Protein AF-A0A5N4C7T7-F1 (afdb_monomer_lite)

Radius of gyration: 24.97 Å; chains: 1; bounding box: 64×36×65 Å

Organism: Camelus dromedarius (NCBI:txid9838)

Secondary structure (DSSP, 8-state):
-TTS-GGG-EEEEEEEE-SSSSPEEEEEEEE-S----TTTT----GGGPPP----------------TTS---------EE--TTTTS--TT------------S-HHHHHHHHHHHHHHHHHHHHHHHHHHT----S---HHHHHHHHHHHHHHHHHHHHH-GGGS-HHHHHHHHHHH-------

Foldseek 3Di:
DVVDDPVQQKDKDWDFDDDDPPTWIWIFIDGPDDDDDPCVVFDQPPVPDDDPPPDPDCPPPPDPPPSVPTDDDDPPRFIGTPDPVPVPCPVPPGPPPVPPDDDDPDPVVVVVVVVVVVLVVLLVVLVCCVVVVVFAFPDPDPVVRVVLNVLSVVQNVQCVVPNSVSDDSVSSVVSCVRGDDPCPPD

pLDDT: mean 75.17, std 14.3, range [36.16, 92.38]

Structure (mmCIF, N/CA/C/O backbone):
data_AF-A0A5N4C7T7-F1
#
_entry.id   AF-A0A5N4C7T7-F1
#
loop_
_a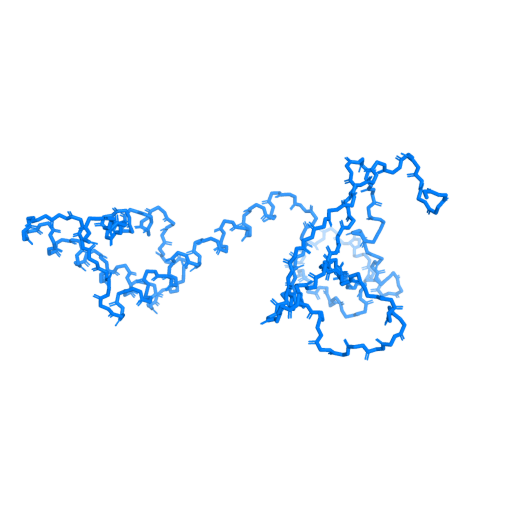tom_site.group_PDB
_atom_site.id
_atom_site.type_symbol
_atom_site.label_atom_id
_atom_site.label_alt_id
_atom_site.label_comp_id
_atom_site.label_asym_id
_atom_site.label_entity_id
_atom_site.label_seq_id
_atom_site.pdbx_PDB_ins_code
_atom_site.Cartn_x
_atom_site.Cartn_y
_atom_site.Cartn_z
_atom_site.occupancy
_atom_site.B_iso_or_equiv
_atom_site.auth_seq_id
_atom_site.auth_comp_id
_atom_site.auth_asym_id
_atom_site.auth_atom_id
_atom_site.pdbx_PDB_model_num
ATOM 1 N N . ALA A 1 1 ? 3.125 -13.843 -30.591 1.00 49.88 1 ALA A N 1
ATOM 2 C CA . ALA A 1 1 ? 4.211 -14.147 -29.634 1.00 49.88 1 ALA A CA 1
ATOM 3 C C . ALA A 1 1 ? 5.563 -13.583 -30.080 1.00 49.88 1 ALA A C 1
ATOM 5 O O . ALA A 1 1 ? 6.434 -13.453 -29.240 1.00 49.88 1 ALA A O 1
ATOM 6 N N . GLU A 1 2 ? 5.728 -13.187 -31.348 1.00 67.25 2 GLU A N 1
ATOM 7 C CA . GLU A 1 2 ? 7.001 -12.671 -31.886 1.00 67.25 2 GLU A CA 1
ATOM 8 C C . GLU A 1 2 ? 7.472 -11.345 -31.269 1.00 67.25 2 GLU A C 1
ATOM 10 O O . GLU A 1 2 ? 8.662 -11.063 -31.260 1.00 67.25 2 GLU A O 1
ATOM 15 N N . LEU A 1 3 ? 6.556 -10.540 -30.723 1.00 75.38 3 LEU A N 1
ATOM 16 C CA . LEU A 1 3 ? 6.877 -9.228 -30.147 1.00 75.38 3 LEU A CA 1
ATOM 17 C C . LEU A 1 3 ? 7.444 -9.284 -28.720 1.00 75.38 3 LEU A C 1
ATOM 19 O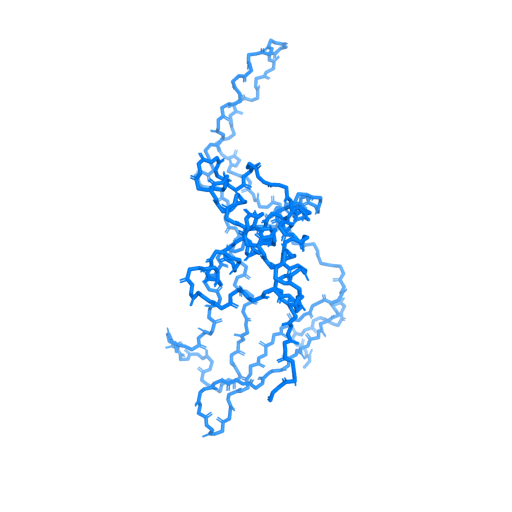 O . LEU A 1 3 ? 7.907 -8.263 -28.220 1.00 75.38 3 LEU A O 1
ATOM 23 N N . LEU A 1 4 ? 7.362 -10.428 -28.033 1.00 78.12 4 LEU A N 1
ATOM 24 C CA . LEU A 1 4 ? 7.765 -10.546 -26.632 1.00 78.12 4 LEU A CA 1
ATOM 25 C C . LEU A 1 4 ? 8.932 -11.516 -26.500 1.00 78.12 4 LEU A C 1
ATOM 27 O O . LEU A 1 4 ? 8.859 -12.652 -26.962 1.00 78.12 4 LEU A O 1
ATOM 31 N N . ASP A 1 5 ? 9.983 -11.075 -25.815 1.00 83.06 5 ASP A N 1
ATOM 32 C CA . ASP A 1 5 ? 11.135 -11.917 -25.527 1.00 83.06 5 ASP A CA 1
ATOM 33 C C . ASP A 1 5 ? 10.742 -13.073 -24.591 1.00 83.06 5 ASP A C 1
ATOM 35 O O . ASP A 1 5 ? 10.274 -12.869 -23.464 1.00 83.06 5 ASP A O 1
ATOM 39 N N . ALA A 1 6 ? 10.963 -14.306 -25.051 1.00 82.75 6 ALA A N 1
ATOM 40 C CA . ALA A 1 6 ? 10.733 -15.512 -24.263 1.00 82.75 6 ALA A CA 1
ATOM 41 C C . ALA A 1 6 ? 11.593 -15.524 -22.989 1.00 82.75 6 ALA A C 1
ATOM 43 O O . ALA A 1 6 ? 11.187 -16.079 -21.959 1.00 82.75 6 ALA A O 1
ATOM 44 N N . ALA A 1 7 ? 12.764 -14.877 -23.024 1.00 83.56 7 ALA A N 1
ATOM 45 C CA . ALA A 1 7 ? 13.640 -14.799 -21.872 1.00 83.56 7 ALA A CA 1
ATOM 46 C C . ALA A 1 7 ? 13.139 -13.839 -20.779 1.00 83.56 7 ALA A C 1
ATOM 48 O O . ALA A 1 7 ? 13.611 -13.943 -19.650 1.00 83.56 7 ALA A O 1
ATOM 49 N N . ALA A 1 8 ? 12.136 -12.995 -21.033 1.00 83.25 8 ALA A N 1
ATOM 50 C CA . ALA A 1 8 ? 11.563 -12.107 -20.019 1.00 83.25 8 ALA A CA 1
ATOM 51 C C . ALA A 1 8 ? 10.578 -12.814 -19.058 1.00 83.25 8 ALA A C 1
ATOM 53 O O . ALA A 1 8 ? 10.232 -12.274 -18.004 1.00 83.25 8 ALA A O 1
ATOM 54 N N . GLY A 1 9 ? 10.124 -14.035 -19.381 1.00 88.06 9 GLY A N 1
ATOM 55 C CA . GLY A 1 9 ? 9.159 -14.785 -18.562 1.00 88.06 9 GLY A CA 1
ATOM 56 C C . GLY A 1 9 ? 7.862 -14.009 -18.321 1.00 88.06 9 GLY A C 1
ATOM 57 O O . GLY A 1 9 ? 7.429 -13.839 -17.175 1.00 88.06 9 GLY A O 1
ATOM 58 N N . ILE A 1 10 ? 7.294 -13.493 -19.411 1.00 89.00 10 ILE A N 1
ATOM 59 C CA . ILE A 1 10 ? 6.105 -12.648 -19.404 1.00 89.00 10 ILE A CA 1
ATOM 60 C C . ILE A 1 10 ? 4.840 -13.495 -19.244 1.00 89.00 10 ILE A C 1
ATOM 62 O O . ILE A 1 10 ? 4.665 -14.507 -19.918 1.00 89.00 10 ILE A O 1
ATOM 66 N N . ASN A 1 11 ? 3.932 -13.044 -18.383 1.00 90.94 11 ASN A N 1
ATOM 67 C CA . ASN A 1 11 ? 2.602 -13.608 -18.206 1.00 90.94 11 ASN A CA 1
ATOM 68 C C . ASN A 1 11 ? 1.550 -12.496 -18.311 1.00 90.94 11 ASN A C 1
ATOM 70 O O . ASN A 1 11 ? 1.638 -11.479 -17.620 1.00 90.94 11 ASN A O 1
ATOM 74 N N . VAL A 1 12 ? 0.548 -12.685 -19.166 1.00 90.44 12 VAL A N 1
ATOM 75 C CA . VAL A 1 12 ? -0.551 -11.732 -19.345 1.00 90.44 12 VAL A CA 1
ATOM 76 C C . VAL A 1 12 ? -1.759 -12.238 -18.573 1.00 90.44 12 VAL A C 1
ATOM 78 O O . VAL A 1 12 ? -2.255 -13.332 -18.828 1.00 90.44 12 VAL A O 1
ATOM 81 N N . ARG A 1 13 ? -2.253 -11.439 -17.625 1.00 92.38 13 ARG A N 1
ATOM 82 C CA . ARG A 1 13 ? -3.503 -11.739 -16.918 1.00 92.38 13 ARG A CA 1
ATOM 83 C C . ARG A 1 13 ? -4.626 -10.909 -17.498 1.00 92.38 13 ARG A C 1
ATOM 85 O O . ARG A 1 13 ? -4.428 -9.721 -17.740 1.00 92.38 13 ARG A O 1
ATOM 92 N N . PHE A 1 14 ? -5.795 -11.523 -17.624 1.00 91.94 14 PHE A N 1
ATOM 93 C CA . PHE A 1 14 ? -7.023 -10.856 -18.031 1.00 91.94 14 PHE A CA 1
ATOM 94 C C . PHE A 1 14 ? -7.964 -10.666 -16.841 1.00 91.94 14 PHE A C 1
ATOM 96 O O . PHE A 1 14 ? -7.945 -11.451 -15.890 1.00 91.94 14 PHE A O 1
ATOM 103 N N . ARG A 1 15 ? -8.775 -9.609 -16.883 1.00 89.19 15 ARG A N 1
ATOM 104 C CA . ARG A 1 15 ? -9.863 -9.336 -15.938 1.00 89.19 15 ARG A CA 1
ATOM 105 C C . ARG A 1 15 ? -11.082 -8.850 -16.697 1.00 89.19 15 ARG A C 1
ATOM 107 O O . ARG A 1 15 ? -10.941 -8.126 -17.672 1.00 89.19 15 ARG A O 1
ATOM 114 N N . LEU A 1 16 ? -12.260 -9.220 -16.220 1.00 89.31 16 LEU A N 1
ATOM 115 C CA . LEU A 1 16 ? -13.510 -8.612 -16.657 1.00 89.31 16 LEU A CA 1
ATOM 116 C C . LEU A 1 16 ? -13.779 -7.392 -15.775 1.00 89.31 16 LEU A C 1
ATOM 118 O O . LEU A 1 16 ? -13.589 -7.457 -14.560 1.00 89.31 16 LEU A O 1
ATOM 122 N N . GLY A 1 17 ? -14.176 -6.285 -16.385 1.00 84.38 17 GLY A N 1
ATOM 123 C CA . GLY A 1 17 ? -14.484 -5.037 -15.702 1.00 84.38 17 GLY A CA 1
ATOM 124 C C . GLY A 1 17 ? -15.517 -4.218 -16.468 1.00 84.38 17 GLY A C 1
ATOM 125 O O . GLY A 1 17 ? -16.104 -4.684 -17.442 1.00 84.38 17 GLY A O 1
ATOM 126 N N . GLY A 1 18 ? -15.729 -2.983 -16.023 1.00 80.31 18 GLY A N 1
ATOM 127 C CA . GLY A 1 18 ? -16.745 -2.093 -16.579 1.00 80.31 18 GLY A CA 1
ATOM 128 C C . GLY A 1 18 ? -18.079 -2.164 -15.832 1.00 80.31 18 GLY A C 1
ATOM 129 O O . GLY A 1 18 ? -18.333 -3.060 -15.030 1.00 80.31 18 GLY A O 1
ATOM 130 N N . VAL A 1 19 ? -18.921 -1.161 -16.077 1.00 81.25 19 VAL A N 1
ATOM 131 C CA . VAL A 1 19 ? -20.214 -0.963 -15.392 1.00 81.25 19 VAL A CA 1
ATOM 132 C C . VAL A 1 19 ? -21.417 -1.442 -16.216 1.00 81.25 19 VAL A C 1
ATOM 134 O O . VAL A 1 19 ? -22.551 -1.358 -15.754 1.00 81.25 19 VAL A O 1
ATOM 137 N N . LYS A 1 20 ? -21.195 -1.919 -17.449 1.00 82.88 20 LYS A N 1
ATOM 138 C CA . LYS A 1 20 ? -22.235 -2.349 -18.399 1.00 82.88 20 LYS A CA 1
ATOM 139 C C . LYS A 1 20 ? -21.947 -3.763 -18.905 1.00 82.88 20 LYS A C 1
ATOM 141 O O . LYS A 1 20 ? -20.795 -4.182 -18.944 1.00 82.88 20 LYS A O 1
ATOM 146 N N . PHE A 1 21 ? -23.001 -4.479 -19.296 1.00 84.00 21 PHE A N 1
ATOM 147 C CA . PHE A 1 21 ? -22.910 -5.782 -19.955 1.00 84.00 21 PHE A CA 1
ATOM 148 C C . PHE A 1 21 ? -23.026 -5.607 -21.485 1.00 84.00 21 PHE A C 1
ATOM 150 O O . PHE A 1 21 ? -23.900 -4.849 -21.914 1.00 84.00 21 PHE A O 1
ATOM 157 N N . PRO A 1 22 ? -22.211 -6.289 -22.316 1.00 83.94 22 PRO A N 1
ATOM 158 C CA . PRO A 1 22 ? -21.149 -7.235 -21.955 1.00 83.94 22 PRO A CA 1
ATOM 159 C C . PRO A 1 22 ? -19.943 -6.549 -21.283 1.00 83.94 22 PRO A C 1
ATOM 161 O O . PRO A 1 22 ? -19.670 -5.387 -21.582 1.00 83.94 22 PRO A O 1
ATOM 164 N N . PRO A 1 23 ? -19.237 -7.244 -20.367 1.00 85.81 23 PRO A N 1
ATOM 165 C CA . PRO A 1 23 ? -18.124 -6.660 -19.630 1.00 85.81 23 PRO A CA 1
ATOM 166 C C . PRO A 1 23 ? -16.935 -6.368 -20.546 1.00 85.81 23 PRO A C 1
ATOM 168 O O . PRO A 1 23 ? -16.652 -7.102 -21.495 1.00 85.81 23 PRO A O 1
ATOM 171 N N . GLU A 1 24 ? -16.191 -5.323 -20.207 1.00 84.94 24 GLU A N 1
ATOM 172 C CA . GLU A 1 24 ? -14.934 -4.994 -20.863 1.00 84.94 24 GLU A CA 1
ATOM 173 C C . GLU A 1 24 ? -13.826 -5.926 -20.368 1.00 84.94 24 GLU A C 1
ATOM 175 O O . GLU A 1 24 ? -13.703 -6.215 -19.174 1.00 84.94 24 GLU A O 1
ATOM 180 N N . ILE A 1 25 ? -12.996 -6.404 -21.292 1.00 88.56 25 ILE A N 1
ATOM 181 C CA . ILE A 1 25 ? -11.836 -7.230 -20.964 1.00 88.56 25 ILE A CA 1
ATOM 182 C C . ILE A 1 25 ? -10.653 -6.298 -20.745 1.00 88.56 25 ILE A C 1
ATOM 184 O O . ILE A 1 25 ? -10.344 -5.474 -21.595 1.00 88.56 25 ILE A O 1
ATOM 188 N N . TYR A 1 26 ? -9.953 -6.456 -19.633 1.00 88.69 26 TYR A N 1
ATOM 189 C CA . TYR A 1 26 ? -8.727 -5.744 -19.311 1.00 88.69 26 TYR A CA 1
ATOM 190 C C . TYR A 1 26 ? -7.560 -6.717 -19.250 1.00 88.69 26 TYR A C 1
ATOM 192 O O . TYR A 1 26 ? -7.734 -7.872 -18.866 1.00 88.69 26 TYR A O 1
ATOM 200 N N . TYR A 1 27 ? -6.355 -6.247 -19.553 1.00 89.81 27 TYR A N 1
ATOM 201 C CA . TYR A 1 27 ? -5.123 -7.011 -19.428 1.00 89.81 27 TYR A CA 1
ATOM 202 C C . TYR A 1 27 ? -4.065 -6.268 -18.611 1.00 89.81 27 TYR A C 1
ATOM 204 O O . TYR A 1 27 ? -4.015 -5.034 -18.562 1.00 89.81 27 TYR A O 1
ATOM 212 N N . LYS A 1 28 ? -3.188 -7.041 -17.969 1.00 90.50 28 LYS A N 1
ATOM 213 C CA . LYS A 1 28 ? -1.956 -6.552 -17.346 1.00 90.50 28 LYS A CA 1
ATOM 214 C C . LYS A 1 28 ? -0.828 -7.549 -17.579 1.00 90.50 28 LYS A C 1
ATOM 216 O O . LYS A 1 28 ? -1.012 -8.758 -17.439 1.00 90.50 28 LYS A O 1
ATOM 221 N N . ILE A 1 29 ? 0.333 -7.014 -17.939 1.00 88.50 29 ILE A N 1
ATOM 222 C CA . ILE A 1 29 ? 1.542 -7.780 -18.230 1.00 88.50 29 ILE A CA 1
ATOM 223 C C . ILE A 1 29 ? 2.362 -7.891 -16.943 1.00 88.50 29 ILE A C 1
ATOM 225 O O . ILE A 1 29 ? 2.633 -6.890 -16.282 1.00 88.50 29 ILE A O 1
ATOM 229 N N . PHE A 1 30 ? 2.736 -9.114 -16.586 1.00 87.38 30 PHE A N 1
ATOM 230 C CA . PHE A 1 30 ? 3.592 -9.438 -15.451 1.00 87.38 30 PHE A CA 1
ATOM 231 C C . PHE A 1 30 ? 4.868 -10.107 -15.943 1.00 87.38 30 PHE A C 1
ATOM 233 O O . PHE A 1 30 ? 4.857 -10.814 -16.946 1.00 87.38 30 PHE A O 1
ATOM 240 N N . THR A 1 31 ? 5.955 -9.924 -15.206 1.00 88.56 31 THR A N 1
ATOM 241 C CA . THR A 1 31 ? 7.254 -10.534 -15.492 1.00 88.56 31 THR A CA 1
ATOM 242 C C . THR A 1 31 ? 7.708 -11.296 -14.259 1.00 88.56 31 THR A C 1
ATOM 244 O O . THR A 1 31 ? 7.799 -10.723 -13.174 1.00 88.56 31 THR A O 1
ATOM 247 N N . HIS A 1 32 ? 7.949 -12.598 -14.402 1.00 84.31 32 HIS A N 1
ATOM 248 C CA . HIS A 1 32 ? 8.387 -13.438 -13.281 1.00 84.31 32 HIS A CA 1
ATOM 249 C C . HIS A 1 32 ? 9.903 -13.471 -13.116 1.00 84.31 32 HIS A C 1
ATOM 251 O O . HIS A 1 32 ? 10.396 -13.776 -12.031 1.00 84.31 32 HIS A O 1
ATOM 257 N N . ARG A 1 33 ? 10.646 -13.185 -14.187 1.00 84.88 33 ARG A N 1
ATOM 258 C CA . ARG A 1 33 ? 12.104 -13.154 -14.121 1.00 84.88 33 ARG A CA 1
ATOM 259 C C . ARG A 1 33 ? 12.591 -11.844 -13.526 1.00 84.88 33 ARG A C 1
ATOM 261 O O . ARG A 1 33 ? 11.867 -10.851 -13.471 1.00 84.88 33 ARG A O 1
ATOM 268 N N . HIS A 1 34 ? 13.824 -11.884 -13.040 1.00 79.81 34 HIS A N 1
ATOM 269 C CA . HIS A 1 34 ? 14.477 -10.729 -12.453 1.00 79.81 34 HIS A CA 1
ATOM 270 C C . HIS A 1 34 ? 14.679 -9.691 -13.556 1.00 79.81 34 HIS A C 1
ATOM 272 O O . HIS A 1 34 ? 15.375 -9.953 -14.532 1.00 79.81 34 HIS A O 1
ATOM 278 N N . ILE A 1 35 ? 14.042 -8.536 -13.399 1.00 75.31 35 ILE A N 1
ATOM 279 C CA . ILE A 1 35 ? 14.218 -7.380 -14.272 1.00 75.31 35 ILE A CA 1
ATOM 280 C C . ILE A 1 35 ? 14.727 -6.255 -13.388 1.00 75.31 35 ILE A C 1
ATOM 282 O O . ILE A 1 35 ? 14.090 -5.909 -12.389 1.00 75.31 35 ILE A O 1
ATOM 286 N N . GLU A 1 36 ? 15.888 -5.714 -13.737 1.00 73.25 36 GLU A N 1
ATOM 287 C CA . GLU A 1 36 ? 16.390 -4.504 -13.106 1.00 73.25 36 GLU A CA 1
ATOM 288 C C . GLU A 1 36 ? 15.777 -3.291 -13.801 1.00 73.25 36 GLU A C 1
ATOM 290 O O . GLU A 1 36 ? 15.969 -3.056 -14.993 1.00 73.25 36 GLU A O 1
ATOM 295 N N . ASP A 1 37 ? 15.007 -2.522 -13.037 1.00 69.69 37 ASP A N 1
ATOM 296 C CA . ASP A 1 37 ? 14.509 -1.225 -13.471 1.00 69.69 37 ASP A CA 1
ATOM 297 C C . ASP A 1 37 ? 15.656 -0.212 -13.345 1.00 69.69 37 ASP A C 1
ATOM 299 O O . ASP A 1 37 ? 15.934 0.299 -12.257 1.00 69.69 37 ASP A O 1
ATOM 303 N N . LEU A 1 38 ? 16.338 0.075 -14.458 1.00 67.94 38 LEU A N 1
ATOM 304 C CA . LEU A 1 38 ? 17.403 1.087 -14.516 1.00 67.94 38 LEU A CA 1
ATOM 305 C C . LEU A 1 38 ? 16.905 2.465 -14.044 1.00 67.94 38 LEU A C 1
ATOM 307 O O . LEU A 1 38 ? 17.673 3.253 -13.490 1.00 67.94 38 LEU A O 1
ATOM 311 N N . CYS A 1 39 ? 15.607 2.742 -14.201 1.00 59.84 39 CYS A N 1
ATOM 312 C CA . CYS A 1 39 ? 14.970 3.966 -13.743 1.00 59.84 39 CYS A CA 1
ATOM 313 C C . CYS A 1 39 ? 14.544 3.906 -12.272 1.00 59.84 39 CYS A C 1
ATOM 315 O O . CYS A 1 39 ? 14.260 4.959 -11.719 1.00 59.84 39 CYS A O 1
ATOM 317 N N . ALA A 1 40 ? 14.553 2.764 -11.577 1.00 62.09 40 ALA A N 1
ATOM 318 C CA . ALA A 1 40 ? 14.338 2.733 -10.122 1.00 62.09 40 ALA A CA 1
ATOM 319 C C . ALA A 1 40 ? 15.497 3.390 -9.350 1.00 62.09 40 ALA A C 1
ATOM 321 O O . ALA A 1 40 ? 15.296 3.910 -8.253 1.00 62.09 40 ALA A O 1
ATOM 322 N N . ASN A 1 41 ? 16.682 3.433 -9.967 1.00 63.09 41 ASN A N 1
ATOM 323 C CA . ASN A 1 41 ? 17.843 4.193 -9.499 1.00 63.09 41 ASN A CA 1
ATOM 324 C C . ASN A 1 41 ? 17.943 5.581 -10.154 1.00 63.09 41 ASN A C 1
ATOM 326 O O . ASN A 1 41 ? 18.999 6.198 -10.055 1.00 63.09 41 ASN A O 1
ATOM 330 N N . SER A 1 42 ? 16.864 6.004 -10.831 1.00 61.06 42 SER A N 1
ATOM 331 C CA . SER A 1 42 ? 16.552 7.311 -11.432 1.00 61.06 42 SER A CA 1
ATOM 332 C C . SER A 1 42 ? 17.713 8.313 -11.478 1.00 61.06 42 SER A C 1
ATOM 334 O O . SER A 1 42 ? 18.194 8.713 -10.414 1.00 61.06 42 SER A O 1
ATOM 336 N N . PRO A 1 43 ? 18.121 8.804 -12.666 1.00 60.59 43 PRO A N 1
ATOM 337 C CA . PRO A 1 43 ? 19.258 9.704 -12.773 1.00 60.59 43 PRO A CA 1
ATOM 338 C C . PRO A 1 43 ? 19.020 10.922 -11.881 1.00 60.59 43 PRO A C 1
ATOM 340 O O . PRO A 1 43 ? 18.047 11.666 -12.043 1.00 60.59 43 PRO A O 1
ATOM 343 N N . ARG A 1 44 ? 19.915 11.091 -10.904 1.00 68.94 44 ARG A N 1
ATOM 344 C CA . ARG A 1 44 ? 20.038 12.348 -10.169 1.00 68.94 44 ARG A CA 1
ATOM 345 C C . ARG A 1 44 ? 20.268 13.442 -11.205 1.00 68.94 44 ARG A C 1
ATOM 347 O O . ARG A 1 44 ? 20.830 13.172 -12.268 1.00 68.94 44 ARG A O 1
ATOM 354 N N . ASP A 1 45 ? 19.863 14.670 -10.914 1.00 69.31 45 ASP A N 1
ATOM 355 C CA . ASP A 1 45 ? 20.288 15.789 -11.753 1.00 69.31 45 ASP A CA 1
ATOM 356 C C . ASP A 1 45 ? 21.801 15.995 -11.560 1.00 69.31 45 ASP A C 1
ATOM 358 O O . ASP A 1 45 ? 22.248 16.776 -10.721 1.00 69.31 45 ASP A O 1
ATOM 362 N N . TYR A 1 46 ? 22.601 15.231 -12.310 1.00 68.25 46 TYR A N 1
ATOM 363 C CA . TYR A 1 46 ? 24.059 15.236 -12.216 1.00 68.25 46 TYR A CA 1
ATOM 364 C C . TYR A 1 46 ? 24.657 16.585 -12.641 1.00 68.25 46 TYR A C 1
ATOM 366 O O . TYR A 1 46 ? 25.826 16.843 -12.369 1.00 68.25 46 TYR A O 1
ATOM 374 N N . THR A 1 47 ? 23.862 17.459 -13.273 1.00 69.88 47 THR A N 1
ATOM 375 C CA . THR A 1 47 ? 24.275 18.820 -13.639 1.00 69.88 47 THR A CA 1
ATOM 376 C C . THR A 1 47 ? 24.235 19.785 -12.455 1.00 69.88 47 THR A C 1
ATOM 378 O O . THR A 1 47 ? 24.919 20.805 -12.474 1.00 69.88 47 THR A O 1
ATOM 381 N N . LYS A 1 48 ? 23.483 19.447 -11.398 1.00 67.44 48 LYS A N 1
ATOM 382 C CA . LYS A 1 48 ? 23.325 20.252 -10.180 1.00 67.44 48 LYS A CA 1
ATOM 383 C C . LYS A 1 48 ? 23.831 19.526 -8.936 1.00 67.44 48 LYS A C 1
ATOM 385 O O . LYS A 1 48 ? 23.246 19.656 -7.863 1.00 67.44 48 LYS A O 1
ATOM 390 N N . LEU A 1 49 ? 24.892 18.727 -9.062 1.00 61.94 49 LEU A N 1
ATOM 391 C CA . LEU A 1 49 ? 25.490 18.112 -7.881 1.00 61.94 49 LEU A CA 1
ATOM 392 C C . LEU A 1 49 ? 26.063 19.215 -6.980 1.00 61.94 49 LEU A C 1
ATOM 394 O O . LEU A 1 49 ? 26.891 19.998 -7.457 1.00 61.94 49 LEU A O 1
ATOM 398 N N . PRO A 1 50 ? 25.676 19.283 -5.694 1.00 62.97 50 PRO A N 1
ATOM 399 C CA . PRO A 1 50 ? 26.379 20.143 -4.760 1.00 62.97 50 PRO A CA 1
ATOM 400 C C . PRO A 1 50 ? 27.843 19.698 -4.726 1.00 62.97 50 PRO A C 1
ATOM 402 O O . PRO A 1 50 ? 28.138 18.496 -4.741 1.00 62.97 50 PRO A O 1
ATOM 405 N N . ALA A 1 51 ? 28.770 20.657 -4.717 1.00 60.38 51 ALA A N 1
ATOM 406 C CA . ALA A 1 51 ? 30.182 20.353 -4.545 1.00 60.38 51 ALA A CA 1
ATOM 407 C C . ALA A 1 51 ? 30.321 19.514 -3.269 1.00 60.38 51 ALA A C 1
ATOM 409 O O . ALA A 1 51 ? 29.953 19.967 -2.187 1.00 60.38 51 ALA A O 1
ATOM 410 N N . LYS A 1 52 ? 30.770 18.259 -3.400 1.00 58.50 52 LYS A N 1
ATOM 411 C CA . LYS A 1 52 ? 30.966 17.379 -2.246 1.00 58.50 52 LYS A CA 1
ATOM 412 C C . LYS A 1 52 ? 31.931 18.086 -1.301 1.00 58.50 52 LYS A C 1
ATOM 414 O O . LYS A 1 52 ? 33.107 18.225 -1.630 1.00 58.50 52 LYS A O 1
ATOM 419 N N . TYR A 1 53 ? 31.440 18.547 -0.155 1.00 52.94 53 TYR A N 1
ATOM 420 C CA . TYR A 1 53 ? 32.296 19.105 0.878 1.00 52.94 53 TYR A CA 1
ATOM 421 C C . TYR A 1 53 ? 33.269 18.010 1.325 1.00 52.94 53 TYR A C 1
ATOM 423 O O . TYR A 1 53 ? 32.873 16.993 1.888 1.00 52.94 53 TYR A O 1
ATOM 431 N N . THR A 1 54 ? 34.556 18.215 1.059 1.00 50.88 54 THR A N 1
ATOM 432 C CA . THR A 1 54 ? 35.666 17.410 1.588 1.00 50.88 54 THR A CA 1
ATOM 433 C C . THR A 1 54 ? 36.039 17.829 3.014 1.00 50.88 54 THR A C 1
ATOM 435 O O . THR A 1 54 ? 37.124 17.512 3.494 1.00 50.88 54 THR A O 1
ATOM 438 N N . SER A 1 55 ? 35.171 18.560 3.719 1.00 55.06 55 SER A N 1
ATOM 439 C CA . SER A 1 55 ? 35.454 19.021 5.074 1.00 55.06 55 SER A CA 1
ATOM 440 C C . SER A 1 55 ? 35.140 17.929 6.096 1.00 55.06 55 SER A C 1
ATOM 442 O O . SER A 1 55 ? 33.990 17.532 6.262 1.00 55.06 55 SER A O 1
ATOM 444 N N . HIS A 1 56 ? 36.150 17.504 6.858 1.00 58.16 56 HIS A N 1
ATOM 445 C CA . HIS A 1 56 ? 35.999 16.632 8.033 1.00 58.16 56 HIS A CA 1
ATOM 446 C C . HIS A 1 56 ? 35.201 17.258 9.194 1.00 58.16 56 HIS A C 1
ATOM 448 O O . HIS A 1 56 ? 34.942 16.592 10.195 1.00 58.16 56 HIS A O 1
ATOM 454 N N . ASN A 1 57 ? 34.773 18.515 9.060 1.00 58.84 57 ASN A N 1
ATOM 455 C CA . ASN A 1 57 ? 33.950 19.196 10.047 1.00 58.84 57 ASN A CA 1
ATOM 456 C C . ASN A 1 57 ? 32.471 18.916 9.763 1.00 58.84 57 ASN A C 1
ATOM 458 O O . ASN A 1 57 ? 31.892 19.440 8.815 1.00 58.84 57 ASN A O 1
ATOM 462 N N . LYS A 1 58 ? 31.879 18.060 10.601 1.00 53.97 58 LYS A N 1
ATOM 463 C CA . LYS A 1 58 ? 30.446 17.757 10.640 1.00 53.97 58 LYS A CA 1
ATOM 464 C C . LYS A 1 58 ? 29.666 18.990 11.115 1.00 53.97 58 LYS A C 1
ATOM 466 O O . LYS A 1 58 ? 29.348 19.095 12.294 1.00 53.97 58 LYS A O 1
ATOM 471 N N . SER A 1 59 ? 29.369 19.941 10.235 1.00 54.34 59 SER A N 1
ATOM 472 C CA . SER A 1 59 ? 28.231 20.834 10.476 1.00 54.34 59 SER A CA 1
ATOM 473 C C . SER A 1 59 ? 26.969 20.104 10.026 1.00 54.34 59 SER A C 1
ATOM 475 O O . SER A 1 59 ? 26.772 19.875 8.836 1.00 54.34 59 SER A O 1
ATOM 477 N N . ASP A 1 60 ? 26.157 19.710 11.004 1.00 52.75 60 ASP A N 1
ATOM 478 C CA . ASP A 1 60 ? 25.041 18.751 10.937 1.00 52.75 60 ASP A CA 1
ATOM 479 C C . ASP A 1 60 ? 23.786 19.259 10.196 1.00 52.75 60 ASP A C 1
ATOM 481 O O . ASP A 1 60 ? 22.688 18.724 10.331 1.00 52.75 60 ASP A O 1
ATOM 485 N N . HIS A 1 61 ? 23.927 20.308 9.387 1.00 52.69 61 HIS A N 1
ATOM 486 C CA . HIS A 1 61 ? 22.855 20.763 8.515 1.00 52.69 61 HIS A CA 1
ATOM 487 C C . HIS A 1 61 ? 22.954 20.016 7.189 1.00 52.69 61 HIS A C 1
ATOM 489 O O . HIS A 1 61 ? 23.534 20.505 6.218 1.00 52.69 61 HIS A O 1
ATOM 495 N N . LEU A 1 62 ? 22.380 18.808 7.163 1.00 55.62 62 LEU A N 1
ATOM 496 C CA . LEU A 1 62 ? 21.976 18.153 5.922 1.00 55.62 62 LEU A CA 1
ATOM 497 C C . LEU A 1 62 ? 21.038 19.122 5.199 1.00 55.62 62 LEU A C 1
ATOM 499 O O . LEU A 1 62 ? 19.871 19.251 5.563 1.00 55.62 62 LEU A O 1
ATOM 503 N N . GLN A 1 63 ? 21.568 19.865 4.229 1.00 55.56 63 GLN A N 1
ATOM 504 C CA . GLN A 1 63 ? 20.738 20.667 3.343 1.00 55.56 63 GLN A CA 1
ATOM 505 C C . GLN A 1 63 ? 19.717 19.719 2.717 1.00 55.56 63 GLN A C 1
ATOM 507 O O . GLN A 1 63 ? 20.099 18.683 2.169 1.00 55.56 63 GLN A O 1
ATOM 512 N N . GLU A 1 64 ? 18.430 20.045 2.840 1.00 55.56 64 GLU A N 1
ATOM 513 C CA . GLU A 1 64 ? 17.381 19.3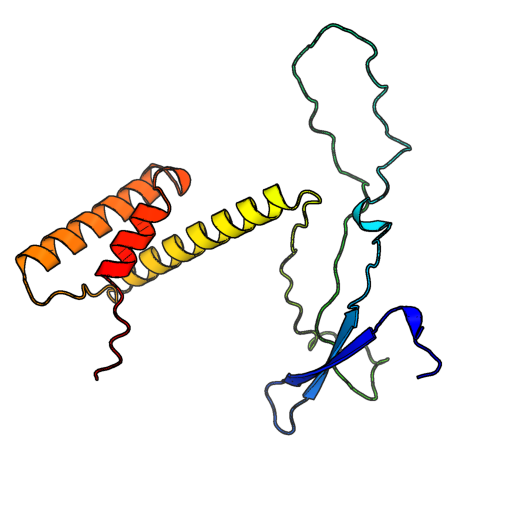41 2.113 1.00 55.56 64 GLU A CA 1
ATOM 514 C C . GLU A 1 64 ? 17.734 19.414 0.624 1.00 55.56 64 GLU A C 1
ATOM 516 O O . GLU A 1 64 ? 17.664 20.478 0.005 1.00 55.56 64 GLU A O 1
ATOM 521 N N . GLU A 1 65 ? 18.204 18.299 0.056 1.00 60.81 65 GLU A N 1
ATOM 522 C CA . GLU A 1 65 ? 18.489 18.225 -1.370 1.00 60.81 65 GLU A CA 1
ATOM 523 C C . GLU A 1 65 ? 17.172 18.479 -2.105 1.00 60.81 65 GLU A C 1
ATOM 525 O O . GLU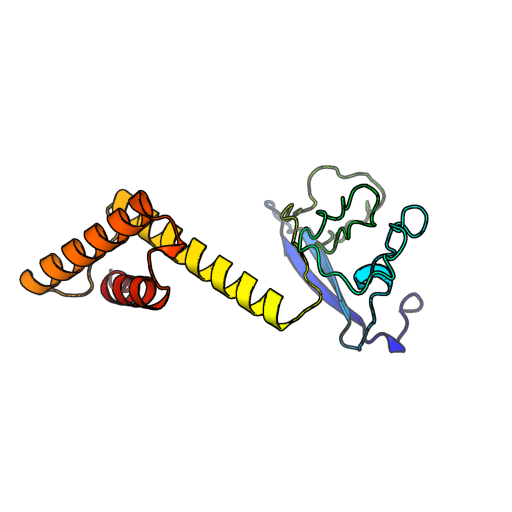 A 1 65 ? 16.262 17.650 -2.102 1.00 60.81 65 GLU A O 1
ATOM 530 N N . GLY A 1 66 ? 17.043 19.655 -2.719 1.00 60.72 66 GLY A N 1
ATOM 531 C CA . GLY A 1 66 ? 15.877 19.979 -3.521 1.00 60.72 66 GLY A CA 1
ATOM 532 C C . GLY A 1 66 ? 15.774 19.001 -4.689 1.00 60.72 66 GLY A C 1
ATOM 533 O O . GLY A 1 66 ? 16.478 19.146 -5.684 1.00 60.72 66 GLY A O 1
ATOM 534 N N . TYR A 1 67 ? 14.847 18.044 -4.619 1.00 66.00 67 TYR A N 1
ATOM 535 C CA . TYR A 1 67 ? 14.586 17.047 -5.671 1.00 66.00 67 TYR A CA 1
ATOM 536 C C . TYR A 1 67 ? 13.983 17.645 -6.965 1.00 66.00 67 TYR A C 1
ATOM 538 O O . TYR A 1 67 ? 13.465 16.934 -7.831 1.00 66.00 67 TYR A O 1
ATOM 546 N N . ARG A 1 68 ? 14.010 18.976 -7.116 1.00 70.19 68 ARG A N 1
ATOM 547 C CA . ARG A 1 68 ? 13.436 19.705 -8.248 1.00 70.19 68 ARG A CA 1
ATOM 548 C C . ARG A 1 68 ? 14.283 19.469 -9.502 1.00 70.19 68 ARG A C 1
ATOM 550 O O . ARG A 1 68 ? 15.358 20.040 -9.656 1.00 70.19 68 ARG A O 1
ATOM 557 N N . GLY A 1 69 ? 13.757 18.656 -10.416 1.00 69.50 69 GLY A N 1
ATOM 558 C CA . GLY A 1 69 ? 14.425 18.265 -11.663 1.00 69.50 69 GLY A CA 1
ATOM 559 C C . GLY A 1 69 ? 14.980 16.840 -11.657 1.00 69.50 69 GLY A C 1
ATOM 560 O O . GLY A 1 69 ? 15.465 16.387 -12.687 1.00 69.50 69 GLY A O 1
ATOM 561 N N . TRP A 1 70 ? 14.879 16.114 -10.537 1.00 75.50 70 TRP A N 1
ATOM 562 C CA . TRP A 1 70 ? 15.182 14.683 -10.518 1.00 75.50 70 TRP A CA 1
ATOM 563 C C . TRP A 1 70 ? 14.095 13.912 -11.265 1.00 75.50 70 TRP A C 1
ATOM 565 O O . TRP A 1 70 ? 12.923 14.307 -11.259 1.00 75.50 70 TRP A O 1
ATOM 575 N N . TYR A 1 71 ? 14.478 12.799 -11.893 1.00 74.44 71 TYR A N 1
ATOM 576 C CA . TYR A 1 71 ? 13.503 11.915 -12.518 1.00 74.44 71 TYR A CA 1
ATOM 577 C C . TYR A 1 71 ? 12.490 11.439 -11.468 1.00 74.44 71 TYR A C 1
ATOM 579 O O . TYR A 1 71 ? 12.854 10.941 -10.401 1.00 74.44 71 TYR A O 1
ATOM 587 N N . ARG A 1 72 ? 11.203 11.596 -11.788 1.00 72.12 72 ARG A N 1
ATOM 588 C CA . ARG A 1 72 ? 10.091 11.135 -10.961 1.00 72.12 72 ARG A CA 1
ATOM 589 C C . ARG A 1 72 ? 9.476 9.917 -11.622 1.00 72.12 72 ARG A C 1
ATOM 591 O O . ARG A 1 72 ? 8.925 10.015 -12.716 1.00 72.12 72 ARG A O 1
ATOM 598 N N . ARG A 1 73 ? 9.572 8.770 -10.954 1.00 71.94 73 ARG A N 1
ATOM 599 C CA . ARG A 1 73 ? 8.979 7.530 -11.449 1.00 71.94 73 ARG A CA 1
ATOM 600 C C . ARG A 1 73 ? 7.458 7.642 -11.428 1.00 71.94 73 ARG A C 1
ATOM 602 O O . ARG A 1 73 ? 6.866 7.837 -10.372 1.00 71.94 73 ARG A O 1
ATOM 609 N N . VAL A 1 74 ? 6.845 7.471 -12.594 1.00 72.19 74 VAL A N 1
ATOM 610 C CA . VAL A 1 74 ? 5.397 7.320 -12.749 1.00 72.19 74 VAL A CA 1
ATOM 611 C C . VAL A 1 74 ? 5.164 5.879 -13.172 1.00 72.19 74 VAL A C 1
ATOM 613 O O . VAL A 1 74 ? 5.517 5.501 -14.285 1.00 72.19 74 VAL A O 1
ATOM 616 N N . GLU A 1 75 ? 4.641 5.044 -12.270 1.00 69.38 75 GLU A N 1
ATOM 617 C CA . GLU A 1 75 ? 4.565 3.601 -12.529 1.00 69.38 75 GLU A CA 1
ATOM 618 C C . GLU A 1 75 ? 3.653 3.245 -13.706 1.00 69.38 75 GLU A C 1
ATOM 620 O O . GLU A 1 75 ? 3.877 2.190 -14.283 1.00 69.38 75 GLU A O 1
ATOM 625 N N . ASN A 1 76 ? 2.658 4.079 -14.057 1.00 72.50 76 ASN A N 1
ATOM 626 C CA . ASN A 1 76 ? 1.641 3.893 -15.115 1.00 72.50 76 ASN A CA 1
ATOM 627 C C . ASN A 1 76 ? 1.352 2.420 -15.502 1.00 72.50 76 ASN A C 1
ATOM 629 O O . ASN A 1 76 ? 1.239 2.043 -16.673 1.00 72.50 76 ASN A O 1
ATOM 633 N N . ASN A 1 77 ? 1.274 1.553 -14.489 1.00 77.56 77 ASN A N 1
ATOM 634 C CA . ASN A 1 77 ? 1.180 0.105 -14.639 1.00 77.56 77 ASN A CA 1
ATOM 635 C C . ASN A 1 77 ? -0.224 -0.356 -14.243 1.00 77.56 77 ASN A C 1
ATOM 637 O O . ASN A 1 77 ? -0.403 -1.309 -13.475 1.00 77.56 77 ASN A O 1
ATOM 641 N N . GLY A 1 78 ? -1.225 0.376 -14.728 1.00 81.44 78 GLY A N 1
ATOM 642 C CA . GLY A 1 78 ? -2.635 0.058 -14.559 1.00 81.44 78 GLY A CA 1
ATOM 643 C C . GLY A 1 78 ? -3.084 -1.134 -15.405 1.00 81.44 78 GLY A C 1
ATOM 644 O O . GLY A 1 78 ? -2.337 -1.679 -16.223 1.00 81.44 78 GLY A O 1
ATOM 645 N N . TRP A 1 79 ? -4.332 -1.543 -15.187 1.00 85.94 79 TRP A N 1
ATOM 646 C CA . TRP A 1 79 ? -5.045 -2.458 -16.077 1.00 85.94 79 TRP A CA 1
ATOM 647 C C . TRP A 1 79 ? -5.439 -1.715 -17.353 1.00 85.94 79 TRP A C 1
ATOM 649 O O . TRP A 1 79 ? -5.951 -0.603 -17.270 1.00 85.94 79 TRP A O 1
ATOM 659 N N . ARG A 1 80 ? -5.199 -2.314 -18.522 1.00 84.69 80 ARG A N 1
ATOM 660 C CA . ARG A 1 80 ? -5.491 -1.699 -19.827 1.00 84.69 80 ARG A CA 1
ATOM 661 C C . ARG A 1 80 ? -6.653 -2.431 -20.497 1.00 84.69 80 ARG A C 1
ATOM 663 O O . ARG A 1 80 ? -6.635 -3.659 -20.467 1.00 84.69 80 ARG A O 1
ATOM 670 N N . PRO A 1 81 ? -7.648 -1.744 -21.075 1.00 84.50 81 PRO A N 1
ATOM 671 C CA . PRO A 1 81 ? -8.732 -2.413 -21.789 1.00 84.50 81 PRO A CA 1
ATOM 672 C C . PRO A 1 81 ? -8.205 -3.085 -23.064 1.00 84.50 81 PRO A C 1
ATOM 674 O O . PRO A 1 81 ? -7.297 -2.574 -23.710 1.00 84.50 81 PRO A O 1
ATOM 677 N N . VAL A 1 82 ? -8.773 -4.231 -23.426 1.00 83.12 82 VAL A N 1
ATOM 678 C CA . VAL A 1 82 ? -8.596 -4.915 -24.710 1.00 83.12 82 VAL A CA 1
ATOM 679 C C . VAL A 1 82 ? -9.676 -4.381 -25.649 1.00 83.12 82 VAL A C 1
ATOM 681 O O . VAL A 1 82 ? -10.752 -4.962 -25.747 1.00 83.12 82 VAL A O 1
ATOM 684 N N . SER A 1 83 ? -9.442 -3.233 -26.289 1.00 71.44 83 SER A N 1
ATOM 685 C CA . SER A 1 83 ? -10.393 -2.643 -27.242 1.00 71.44 83 SER A CA 1
ATOM 686 C C . SER A 1 83 ? -9.745 -2.477 -28.613 1.00 71.44 83 SER A C 1
ATOM 688 O O . SER A 1 83 ? -8.632 -1.994 -28.720 1.00 71.44 83 SER A O 1
ATOM 690 N N . GLU A 1 84 ? -10.434 -2.824 -29.702 1.00 58.56 84 GLU A N 1
ATOM 691 C CA . GLU A 1 84 ? -9.902 -2.658 -31.072 1.00 58.56 84 GLU A CA 1
ATOM 692 C C . GLU A 1 84 ? -9.542 -1.190 -31.393 1.00 58.56 84 GLU A C 1
ATOM 694 O O . GLU A 1 84 ? -8.680 -0.894 -32.217 1.00 58.56 84 GLU A O 1
ATOM 699 N N . ARG A 1 85 ? -10.142 -0.255 -30.646 1.00 60.19 85 ARG A N 1
ATOM 700 C CA . ARG A 1 85 ? -9.896 1.190 -30.693 1.00 60.19 85 ARG A CA 1
ATOM 701 C C . ARG A 1 85 ? -8.767 1.646 -29.761 1.00 60.19 85 ARG A C 1
ATOM 703 O O . ARG A 1 85 ? -8.835 2.750 -29.229 1.00 60.19 85 ARG A O 1
ATOM 710 N N . PHE A 1 86 ? -7.718 0.840 -29.582 1.00 53.81 86 PHE A N 1
ATOM 711 C CA . PHE A 1 86 ? -6.535 1.179 -28.770 1.00 53.81 86 PHE A CA 1
ATOM 712 C C . PHE A 1 86 ? -5.926 2.563 -29.080 1.00 53.81 86 PHE A C 1
ATOM 714 O O . PHE A 1 86 ? -5.309 3.167 -28.207 1.00 53.81 86 PHE A O 1
ATOM 721 N N . TRP A 1 87 ? -6.105 3.068 -30.306 1.00 52.31 87 TRP A N 1
ATOM 722 C CA . TRP A 1 87 ? -5.577 4.357 -30.769 1.00 52.31 87 TRP A CA 1
ATOM 723 C C . TRP A 1 87 ? -6.522 5.547 -30.562 1.00 52.31 87 TRP A C 1
ATOM 725 O O . TRP A 1 87 ? -6.109 6.692 -30.730 1.00 52.31 87 TRP A O 1
ATOM 735 N N . THR A 1 88 ? -7.794 5.314 -30.227 1.00 50.59 88 THR A N 1
ATOM 736 C CA . THR A 1 88 ? -8.741 6.400 -29.962 1.00 50.59 88 THR A CA 1
ATOM 737 C C . THR A 1 88 ? -8.601 6.798 -28.500 1.00 50.59 88 THR A C 1
ATOM 739 O O . THR A 1 88 ? -8.914 5.995 -27.622 1.00 50.59 88 THR A O 1
ATOM 742 N N . SER A 1 89 ? -8.109 8.018 -28.248 1.00 47.78 89 SER A N 1
ATOM 743 C CA . SER A 1 89 ? -7.937 8.596 -26.909 1.00 47.78 89 SER A CA 1
ATOM 744 C C . SER A 1 89 ? -9.258 8.529 -26.139 1.00 47.78 89 SER A C 1
ATOM 746 O O . SER A 1 89 ? -10.124 9.391 -26.262 1.00 47.78 89 SER A O 1
ATOM 748 N N . THR A 1 90 ? -9.467 7.438 -25.406 1.00 46.28 90 THR A N 1
ATOM 749 C CA . THR A 1 90 ? -10.652 7.252 -24.575 1.00 46.28 90 THR A CA 1
ATOM 750 C C . THR A 1 90 ? -10.275 7.807 -23.216 1.00 46.28 90 THR A C 1
ATOM 752 O O . THR A 1 90 ? -9.832 7.080 -22.331 1.00 46.28 90 THR A O 1
ATOM 755 N N . GLU A 1 91 ? -10.396 9.125 -23.088 1.00 46.12 91 GLU A N 1
ATOM 756 C CA . GLU A 1 91 ? -9.938 9.927 -21.947 1.00 46.12 91 GLU A CA 1
ATOM 757 C C . GLU A 1 91 ? -10.576 9.565 -20.589 1.00 46.12 91 GLU A C 1
ATOM 759 O O . GLU A 1 91 ? -10.251 10.201 -19.598 1.00 46.12 91 GLU A O 1
ATOM 764 N N . ASN A 1 92 ? -11.452 8.556 -20.479 1.00 46.59 92 ASN A N 1
ATOM 765 C CA . ASN A 1 92 ? -12.273 8.374 -19.270 1.00 46.59 92 ASN A CA 1
ATOM 766 C C . ASN A 1 92 ? -12.519 6.931 -18.784 1.00 46.59 92 ASN A C 1
ATOM 768 O O . ASN A 1 92 ? -13.373 6.738 -17.922 1.00 46.59 92 ASN A O 1
ATOM 772 N N . VAL A 1 93 ? -11.801 5.909 -19.271 1.00 47.25 93 VAL A N 1
ATOM 773 C CA . VAL A 1 93 ? -11.981 4.514 -18.773 1.00 47.25 93 VAL A CA 1
ATOM 774 C C . VAL A 1 93 ? -10.658 3.808 -18.468 1.00 47.25 93 VAL A C 1
ATOM 776 O O . VAL A 1 93 ? -10.574 2.587 -18.354 1.00 47.25 93 VAL A O 1
ATOM 779 N N . MET A 1 94 ? -9.580 4.563 -18.277 1.00 48.38 94 MET A N 1
ATOM 780 C CA . MET A 1 94 ? -8.524 4.030 -17.428 1.00 48.38 94 MET A CA 1
ATOM 781 C C . MET A 1 94 ? -9.115 4.046 -16.019 1.00 48.38 94 MET A C 1
ATOM 783 O O . MET A 1 94 ? -9.422 5.114 -15.490 1.00 48.38 94 MET A O 1
ATOM 787 N N . VAL A 1 95 ? -9.298 2.874 -15.406 1.00 49.91 95 VAL A N 1
ATOM 788 C CA . VAL A 1 95 ? -9.376 2.762 -13.944 1.00 49.91 95 VAL A CA 1
ATOM 789 C C . VAL A 1 95 ? -7.994 3.173 -13.432 1.00 49.91 95 VAL A C 1
ATOM 791 O O . VAL A 1 95 ? -7.163 2.342 -13.069 1.00 49.91 95 VAL A O 1
ATOM 794 N N . GLU A 1 96 ? -7.687 4.465 -13.542 1.00 47.97 96 GLU A N 1
ATOM 795 C CA . GLU A 1 96 ? -6.510 5.058 -12.955 1.00 47.97 96 GLU A CA 1
ATOM 796 C C . GLU A 1 96 ? -6.742 4.971 -11.462 1.00 47.97 96 GLU A C 1
ATOM 798 O O . GLU A 1 96 ? -7.477 5.755 -10.859 1.00 47.97 96 GLU A O 1
ATOM 803 N N . ASP A 1 97 ? -6.081 4.002 -10.850 1.00 51.88 97 ASP A N 1
ATOM 804 C CA . ASP A 1 97 ? -5.700 4.142 -9.465 1.00 51.88 97 ASP A CA 1
ATOM 805 C C . ASP A 1 97 ? -4.714 5.326 -9.447 1.00 51.88 97 ASP A C 1
ATOM 807 O O . ASP A 1 97 ? -3.502 5.141 -9.505 1.00 51.88 97 ASP A O 1
ATOM 811 N N . LYS A 1 98 ? -5.230 6.570 -9.438 1.00 54.47 98 LYS A N 1
ATOM 812 C CA . LYS A 1 98 ? -4.465 7.838 -9.363 1.00 54.47 98 LYS A CA 1
ATOM 813 C C . LYS A 1 98 ? -3.674 7.968 -8.056 1.00 54.47 98 LYS A C 1
ATOM 815 O O . LYS A 1 98 ? -3.231 9.048 -7.680 1.00 54.47 98 LYS A O 1
ATOM 820 N N . ARG A 1 99 ? -3.535 6.874 -7.313 1.00 60.03 99 ARG A N 1
ATOM 821 C CA . ARG A 1 99 ? -2.712 6.798 -6.124 1.00 60.03 99 ARG A CA 1
ATOM 822 C C . ARG A 1 99 ? -1.276 6.850 -6.603 1.00 60.03 99 ARG A C 1
ATOM 824 O O . ARG A 1 99 ? -0.737 5.856 -7.083 1.00 60.03 99 ARG A O 1
ATOM 831 N N . GLU A 1 100 ? -0.664 8.015 -6.462 1.00 62.78 100 GLU A N 1
ATOM 832 C CA . GLU A 1 100 ? 0.782 8.132 -6.534 1.00 62.78 100 GLU A CA 1
ATOM 833 C C . GLU A 1 100 ? 1.370 7.188 -5.478 1.00 62.78 100 GLU A C 1
ATOM 835 O O . GLU A 1 100 ? 1.287 7.408 -4.268 1.00 62.78 100 GLU A O 1
ATOM 840 N N . SER A 1 101 ? 1.874 6.042 -5.930 1.00 64.06 101 SER A N 1
ATOM 841 C CA . SER A 1 101 ? 2.522 5.082 -5.054 1.00 64.06 101 SER A CA 1
ATOM 842 C C . SER A 1 101 ? 3.979 5.491 -4.907 1.00 64.06 101 SER A C 1
ATOM 844 O O . SER A 1 101 ? 4.807 5.201 -5.772 1.00 64.06 101 SER A O 1
ATOM 846 N N . GLU A 1 102 ? 4.297 6.163 -3.806 1.00 69.19 102 GLU A N 1
ATOM 847 C CA . GLU A 1 102 ? 5.684 6.429 -3.438 1.00 69.19 102 GLU A CA 1
ATOM 848 C C . GLU A 1 102 ? 6.437 5.102 -3.265 1.00 69.19 102 GLU A C 1
ATOM 850 O O . GLU A 1 102 ? 6.091 4.264 -2.426 1.00 69.19 102 GLU A O 1
ATOM 855 N N . PHE A 1 103 ? 7.461 4.891 -4.092 1.00 71.50 103 PHE A N 1
ATOM 856 C CA . PHE A 1 103 ? 8.300 3.700 -4.049 1.00 71.50 103 PHE A CA 1
ATOM 857 C C . PHE A 1 103 ? 9.659 4.041 -3.443 1.00 71.50 103 PHE A C 1
ATOM 859 O O . PHE A 1 103 ? 10.434 4.801 -4.017 1.00 71.50 103 PHE A O 1
ATOM 866 N N . HIS A 1 104 ? 9.978 3.430 -2.303 1.00 76.88 104 HIS A N 1
ATOM 867 C CA . HIS A 1 104 ? 11.295 3.545 -1.684 1.00 76.88 104 HIS A CA 1
ATOM 868 C C . HIS A 1 104 ? 12.188 2.348 -2.054 1.00 76.88 104 HIS A C 1
ATOM 870 O O . HIS A 1 104 ? 11.751 1.200 -1.987 1.00 76.88 104 HIS A O 1
ATOM 876 N N . PHE A 1 105 ? 13.465 2.568 -2.383 1.00 73.50 105 PHE A N 1
ATOM 877 C CA . PHE A 1 105 ? 14.377 1.486 -2.797 1.00 73.50 105 PHE A CA 1
ATOM 878 C C . PHE A 1 105 ? 14.544 0.402 -1.709 1.00 73.50 105 PHE A C 1
ATOM 880 O O . PHE A 1 105 ? 14.396 -0.796 -1.974 1.00 73.50 105 PHE A O 1
ATOM 887 N N . SER A 1 106 ? 14.766 0.812 -0.453 1.00 80.94 106 SER A N 1
ATOM 888 C CA . SER A 1 106 ? 14.910 -0.108 0.685 1.00 80.94 106 SER A CA 1
ATOM 889 C C . SER A 1 106 ? 13.629 -0.909 0.940 1.00 80.94 106 SER A C 1
ATOM 891 O O . SER A 1 106 ? 12.562 -0.342 1.185 1.00 80.94 106 SER A O 1
ATOM 893 N N . LYS A 1 107 ? 13.746 -2.244 0.920 1.00 81.19 107 LYS A N 1
ATOM 894 C CA . LYS A 1 107 ? 12.649 -3.171 1.251 1.00 81.19 107 LYS A CA 1
ATOM 895 C C . LYS A 1 107 ? 12.164 -2.991 2.691 1.00 81.19 107 LYS A C 1
ATOM 897 O O . LYS A 1 107 ? 10.964 -3.061 2.932 1.00 81.19 107 LYS A O 1
ATOM 902 N N . LEU A 1 108 ? 13.086 -2.740 3.624 1.00 87.75 108 LEU A N 1
ATOM 903 C CA . LEU A 1 108 ? 12.761 -2.544 5.037 1.00 87.75 108 LEU A CA 1
ATOM 904 C C . LEU A 1 108 ? 11.875 -1.310 5.226 1.00 87.75 108 LEU A C 1
ATOM 906 O O . LEU A 1 108 ? 10.831 -1.404 5.862 1.00 87.75 108 LEU A O 1
ATOM 910 N N . LYS A 1 109 ? 12.242 -0.187 4.598 1.00 85.69 109 LYS A N 1
ATOM 911 C CA . LYS A 1 109 ? 11.454 1.049 4.675 1.00 85.69 109 LYS A CA 1
ATOM 912 C C . LYS A 1 109 ? 10.072 0.878 4.048 1.00 85.69 109 LYS A C 1
ATOM 914 O O . LYS A 1 109 ? 9.082 1.196 4.685 1.00 85.69 109 LYS A O 1
ATOM 919 N N . ARG A 1 110 ? 9.978 0.222 2.884 1.00 85.88 110 ARG A N 1
ATOM 920 C CA . ARG A 1 110 ? 8.676 -0.125 2.283 1.00 85.88 110 ARG A CA 1
ATOM 921 C C . ARG A 1 110 ? 7.796 -0.967 3.206 1.00 85.88 110 ARG A C 1
ATOM 923 O O . ARG A 1 110 ? 6.588 -0.758 3.246 1.00 85.88 110 ARG A O 1
ATOM 930 N N . ARG A 1 111 ? 8.380 -1.924 3.933 1.00 88.50 111 ARG A N 1
ATOM 931 C CA . ARG A 1 111 ? 7.643 -2.738 4.908 1.00 88.50 111 ARG A CA 1
ATOM 932 C C . ARG A 1 111 ? 7.111 -1.877 6.057 1.00 88.50 111 ARG A C 1
ATOM 934 O O . ARG A 1 111 ? 5.927 -1.967 6.357 1.00 88.50 111 ARG A O 1
ATOM 941 N N . GLN A 1 112 ? 7.946 -0.998 6.609 1.00 90.12 112 GLN A N 1
ATOM 942 C CA . GLN A 1 112 ? 7.549 -0.052 7.656 1.00 90.12 112 GLN A CA 1
ATOM 943 C C . GLN A 1 112 ? 6.461 0.921 7.174 1.00 90.12 112 GLN A C 1
ATOM 945 O O . GLN A 1 112 ? 5.480 1.144 7.875 1.00 90.12 112 GLN A O 1
ATOM 950 N N . ASP A 1 113 ? 6.583 1.462 5.960 1.00 89.06 113 ASP A N 1
ATOM 951 C CA . ASP A 1 113 ? 5.591 2.374 5.377 1.00 89.06 113 ASP A CA 1
ATOM 952 C C . ASP A 1 113 ? 4.244 1.668 5.161 1.00 89.06 113 ASP A C 1
ATOM 954 O O . ASP A 1 113 ? 3.179 2.233 5.417 1.00 89.06 113 ASP A O 1
ATOM 958 N N . MET A 1 114 ? 4.274 0.403 4.730 1.00 87.44 114 MET A N 1
ATOM 959 C CA . MET A 1 114 ? 3.081 -0.437 4.605 1.00 87.44 114 MET A CA 1
ATOM 960 C C . MET A 1 114 ? 2.419 -0.711 5.960 1.00 87.44 114 MET A C 1
ATOM 962 O O . MET A 1 114 ? 1.191 -0.663 6.044 1.00 87.44 114 MET A O 1
ATOM 966 N N . GLU A 1 115 ? 3.201 -0.985 7.005 1.00 89.44 115 GLU A N 1
ATOM 967 C CA . GLU A 1 115 ? 2.718 -1.183 8.379 1.00 89.44 115 GLU A CA 1
ATOM 968 C C . GLU A 1 115 ? 2.087 0.109 8.928 1.00 89.44 115 GLU A C 1
ATOM 970 O O . GLU A 1 115 ? 0.932 0.094 9.352 1.00 89.44 115 GLU A O 1
ATOM 975 N N . LYS A 1 116 ? 2.738 1.267 8.755 1.00 89.38 116 LYS A N 1
ATOM 976 C CA . LYS A 1 116 ? 2.161 2.583 9.093 1.00 89.38 116 LYS A CA 1
ATOM 977 C C . LYS A 1 116 ? 0.834 2.840 8.373 1.00 89.38 116 LYS A C 1
ATOM 979 O O . LYS A 1 116 ? -0.153 3.213 9.003 1.00 89.38 116 LYS A O 1
ATOM 984 N N . LYS A 1 117 ? 0.767 2.575 7.062 1.00 88.94 117 LYS A N 1
ATOM 985 C CA . LYS A 1 117 ? -0.475 2.699 6.272 1.00 88.94 117 LYS A CA 1
ATOM 986 C C . LYS A 1 117 ? -1.571 1.729 6.722 1.00 88.94 117 LYS A C 1
ATOM 988 O O . LYS A 1 117 ? -2.747 1.995 6.481 1.00 88.94 117 LYS A O 1
ATOM 993 N N . ARG A 1 118 ? -1.229 0.574 7.302 1.00 89.75 118 ARG A N 1
ATOM 994 C CA . ARG A 1 118 ? -2.212 -0.351 7.895 1.00 89.75 118 ARG A CA 1
ATOM 995 C C . ARG A 1 118 ? -2.733 0.197 9.217 1.00 89.75 118 ARG A C 1
ATOM 997 O O . ARG A 1 118 ? -3.947 0.272 9.369 1.00 89.75 118 ARG A O 1
ATOM 1004 N N . LYS A 1 119 ? -1.842 0.652 10.101 1.00 88.75 119 LYS A N 1
ATOM 1005 C CA . LYS A 1 119 ? -2.199 1.289 11.375 1.00 88.75 119 LYS A CA 1
ATOM 1006 C C . LYS A 1 119 ? -3.140 2.482 11.174 1.00 88.75 119 LYS A C 1
ATOM 1008 O O . LYS A 1 119 ? -4.188 2.537 11.807 1.00 88.75 119 LYS A O 1
ATOM 1013 N N . ILE A 1 120 ? -2.817 3.389 10.246 1.00 90.38 120 ILE A N 1
ATOM 1014 C CA . ILE A 1 120 ? -3.660 4.559 9.933 1.00 90.38 120 ILE A CA 1
ATOM 1015 C C . ILE A 1 120 ? -5.065 4.121 9.509 1.00 90.38 120 ILE A C 1
ATOM 1017 O O . ILE A 1 120 ? -6.045 4.577 10.085 1.00 90.38 120 ILE A O 1
ATOM 1021 N N . ARG A 1 121 ? -5.167 3.171 8.571 1.00 90.00 121 ARG A N 1
ATOM 1022 C CA . ARG A 1 121 ? -6.466 2.663 8.102 1.00 90.00 121 ARG A CA 1
ATOM 1023 C C . ARG A 1 121 ? -7.277 1.984 9.205 1.00 90.00 121 ARG A C 1
ATOM 1025 O O . ARG A 1 121 ? -8.488 2.155 9.242 1.00 90.00 121 ARG A O 1
ATOM 1032 N N . LYS A 1 122 ? -6.630 1.232 10.102 1.00 88.69 122 LYS A N 1
ATOM 1033 C CA . LYS A 1 122 ? -7.290 0.621 11.270 1.00 88.69 122 LYS A CA 1
ATOM 1034 C C . LYS A 1 122 ? -7.868 1.686 12.203 1.00 88.69 122 LYS A C 1
ATOM 1036 O O . LYS A 1 122 ? -9.013 1.568 12.625 1.00 88.69 122 LYS A O 1
ATOM 1041 N N . ILE A 1 123 ? -7.102 2.740 12.482 1.00 89.38 123 ILE A N 1
ATOM 1042 C CA . ILE A 1 123 ? -7.546 3.865 13.313 1.00 89.38 123 ILE A CA 1
ATOM 1043 C C . ILE A 1 123 ? -8.701 4.619 12.652 1.00 89.38 123 ILE A C 1
ATOM 1045 O O . ILE A 1 123 ? -9.691 4.913 13.316 1.00 89.38 123 ILE A O 1
ATOM 1049 N N . GLU A 1 124 ? -8.590 4.932 11.360 1.00 90.50 124 GLU A N 1
ATOM 1050 C CA . GLU A 1 124 ? -9.658 5.590 10.600 1.00 90.50 124 GLU A CA 1
ATOM 1051 C C . GLU A 1 124 ? -10.941 4.762 10.623 1.00 90.50 124 GLU A C 1
ATOM 1053 O O . GLU A 1 124 ? -12.008 5.299 10.907 1.00 90.50 124 GLU A O 1
ATOM 1058 N N . TRP A 1 125 ? -10.825 3.450 10.410 1.00 87.62 125 TRP A N 1
ATOM 1059 C CA . TRP A 1 125 ? -11.945 2.522 10.503 1.00 87.62 125 TRP A CA 1
ATOM 1060 C C . TRP A 1 125 ? -12.579 2.523 11.897 1.00 87.62 125 TRP A C 1
ATOM 1062 O O . TRP A 1 125 ? -13.784 2.718 12.024 1.00 87.62 125 TRP A O 1
ATOM 1072 N N . MET A 1 126 ? -11.777 2.369 12.954 1.00 87.31 126 MET A N 1
ATOM 1073 C CA . MET A 1 126 ? -12.255 2.389 14.340 1.00 87.31 126 MET A CA 1
ATOM 1074 C C . MET A 1 126 ? -12.970 3.705 14.674 1.00 87.31 126 MET A C 1
ATOM 1076 O O . MET A 1 126 ? -14.044 3.684 15.271 1.00 87.31 126 MET A O 1
ATOM 1080 N N . LYS A 1 127 ? -12.408 4.848 14.254 1.00 88.81 127 LYS A N 1
ATOM 1081 C CA . LYS A 1 127 ? -13.033 6.167 14.417 1.00 88.81 127 LYS A CA 1
ATOM 1082 C C . LYS A 1 127 ? -14.377 6.232 13.700 1.00 88.81 127 LYS A C 1
ATOM 1084 O O . LYS A 1 127 ? -15.362 6.633 14.310 1.00 88.81 127 LYS A O 1
ATOM 1089 N N . GLN A 1 128 ? -14.425 5.827 12.431 1.00 87.94 128 GLN A N 1
ATOM 1090 C CA . GLN A 1 128 ? -15.666 5.806 11.658 1.00 87.94 128 GLN A CA 1
ATOM 1091 C C . GLN A 1 128 ? -16.734 4.954 12.340 1.00 87.94 128 GLN A C 1
ATOM 1093 O O . GLN A 1 128 ? -17.850 5.428 12.516 1.00 87.94 128 GLN A O 1
ATOM 1098 N N . MET A 1 129 ? -16.386 3.744 12.777 1.00 83.81 129 MET A N 1
ATOM 1099 C CA . MET A 1 129 ? -17.317 2.856 13.473 1.00 83.81 129 MET A CA 1
ATOM 1100 C C . MET A 1 129 ? -17.813 3.457 14.793 1.00 83.81 129 MET A C 1
ATOM 1102 O O . MET A 1 129 ? -19.008 3.408 15.070 1.00 83.81 129 MET A O 1
ATOM 1106 N N . TYR A 1 130 ? -16.922 4.067 15.581 1.00 85.56 130 TYR A N 1
ATOM 1107 C CA . TYR A 1 130 ? -17.293 4.700 16.846 1.00 85.56 130 TYR A CA 1
ATOM 1108 C C . TYR A 1 130 ? -18.276 5.861 16.650 1.00 85.56 130 TYR A C 1
ATOM 1110 O O . TYR A 1 130 ? -19.307 5.898 17.314 1.00 85.56 130 TYR A O 1
ATOM 1118 N N . TYR A 1 131 ? -18.004 6.792 15.725 1.00 86.25 131 TYR A N 1
ATOM 1119 C CA . TYR A 1 131 ? -18.913 7.924 15.490 1.00 86.25 131 TYR A CA 1
ATOM 1120 C C . TYR A 1 131 ? -20.191 7.531 14.746 1.00 86.25 131 TYR A C 1
ATOM 1122 O O . TYR A 1 131 ? -21.214 8.183 14.933 1.00 86.25 131 TYR A O 1
ATOM 1130 N N . ALA A 1 132 ? -20.152 6.484 13.916 1.00 85.12 132 ALA A N 1
ATOM 1131 C CA . ALA A 1 132 ? -21.345 5.940 13.273 1.00 85.12 132 ALA A CA 1
ATOM 1132 C C . ALA A 1 132 ? -22.261 5.189 14.257 1.00 85.12 132 ALA A C 1
ATOM 1134 O O . ALA A 1 132 ? -23.415 4.946 13.928 1.00 85.12 132 ALA A O 1
ATOM 1135 N N . GLY A 1 133 ? -21.765 4.841 15.452 1.00 76.06 133 GLY A N 1
ATOM 1136 C CA . GLY A 1 133 ? -22.501 4.045 16.435 1.00 76.06 133 GLY A CA 1
ATOM 1137 C C . GLY A 1 133 ? -22.514 2.542 16.137 1.00 76.06 133 GLY A C 1
ATOM 1138 O O . GLY A 1 133 ? -23.198 1.803 16.830 1.00 76.06 133 GLY A O 1
ATOM 1139 N N . ASN A 1 134 ? -21.734 2.081 15.154 1.00 72.12 134 ASN A N 1
ATOM 1140 C CA . ASN A 1 134 ? -21.684 0.679 14.714 1.00 72.12 134 ASN A CA 1
ATOM 1141 C C . ASN A 1 134 ? -20.623 -0.147 15.463 1.00 72.12 134 ASN A C 1
ATOM 1143 O O . ASN A 1 134 ? -20.301 -1.265 15.064 1.00 72.12 134 ASN A O 1
ATOM 1147 N N . LEU A 1 135 ? -19.996 0.427 16.490 1.00 71.38 135 LEU A N 1
ATOM 1148 C CA . LEU A 1 135 ? -18.935 -0.229 17.239 1.00 71.38 135 LEU A CA 1
ATOM 1149 C C . LEU A 1 135 ? -19.538 -1.013 18.415 1.00 71.38 135 LEU A C 1
ATOM 1151 O O . LEU A 1 135 ? -19.680 -0.481 19.516 1.00 71.38 135 LEU A O 1
ATOM 1155 N N . GLU A 1 136 ? -19.895 -2.274 18.178 1.00 70.88 136 GLU A N 1
ATOM 1156 C CA . GLU A 1 136 ? -20.522 -3.141 19.179 1.00 70.88 136 GLU A CA 1
ATOM 1157 C C . GLU A 1 136 ? -19.513 -4.094 19.824 1.00 70.88 136 GLU A C 1
ATOM 1159 O O . GLU A 1 136 ? -18.761 -4.809 19.166 1.00 70.88 136 GLU A O 1
ATOM 1164 N N . ALA A 1 137 ? -19.480 -4.125 21.152 1.00 75.50 137 ALA A N 1
ATOM 1165 C CA . ALA A 1 137 ? -18.605 -5.039 21.869 1.00 75.50 137 ALA A CA 1
ATOM 1166 C C . ALA A 1 137 ? -19.132 -6.483 21.819 1.00 75.50 137 ALA A C 1
ATOM 1168 O O . ALA A 1 137 ? -20.321 -6.730 21.976 1.00 75.50 137 ALA A O 1
ATOM 1169 N N . LYS A 1 138 ? -18.219 -7.453 21.673 1.00 69.19 138 LYS A N 1
ATOM 1170 C CA . LYS A 1 138 ? -18.538 -8.892 21.556 1.00 69.19 138 LYS A CA 1
ATOM 1171 C C . LYS A 1 138 ? -19.225 -9.503 22.784 1.00 69.19 138 LYS A C 1
ATOM 1173 O O . LYS A 1 138 ? -19.698 -10.633 22.725 1.00 69.19 138 LYS A O 1
ATOM 1178 N N . SER A 1 139 ? -19.167 -8.832 23.930 1.00 69.56 139 SER A N 1
ATOM 1179 C CA . SER A 1 139 ? -19.525 -9.420 25.219 1.00 69.56 139 SER A CA 1
ATOM 1180 C C . SER A 1 139 ? -20.961 -9.099 25.611 1.00 69.56 139 SER A C 1
ATOM 1182 O O . SER A 1 139 ? -21.392 -7.959 25.521 1.00 69.56 139 SER A O 1
ATOM 1184 N N . THR A 1 140 ? -21.681 -10.078 26.151 1.00 71.94 140 THR A N 1
ATOM 1185 C CA . THR A 1 140 ? -23.036 -9.891 26.694 1.00 71.94 140 THR A CA 1
ATOM 1186 C C . THR A 1 140 ? -23.040 -9.283 28.101 1.00 71.94 140 THR A C 1
ATOM 1188 O O . THR A 1 140 ? -24.084 -8.859 28.593 1.00 71.94 140 THR A O 1
ATOM 1191 N N . ASN A 1 141 ? -21.886 -9.240 28.779 1.00 78.62 141 ASN A N 1
ATOM 1192 C CA . ASN A 1 141 ? -21.786 -8.752 30.155 1.00 78.62 141 ASN A CA 1
ATOM 1193 C C . ASN A 1 141 ? -21.693 -7.220 30.198 1.00 78.62 141 ASN A C 1
ATOM 1195 O O . ASN A 1 141 ? -20.722 -6.637 29.708 1.00 78.62 141 ASN A O 1
ATOM 1199 N N . HIS A 1 142 ? -22.646 -6.574 30.873 1.00 78.00 142 HIS A N 1
ATOM 1200 C CA . HIS A 1 142 ? -22.739 -5.112 30.965 1.00 78.00 142 HIS A CA 1
ATOM 1201 C C . HIS A 1 142 ? -21.458 -4.443 31.505 1.00 78.00 142 HIS A C 1
ATOM 1203 O O . HIS A 1 142 ? -21.037 -3.406 30.992 1.00 78.00 142 HIS A O 1
ATOM 1209 N N . ASP A 1 143 ? -20.786 -5.042 32.490 1.00 82.44 143 ASP A N 1
ATOM 1210 C CA . ASP A 1 143 ? -19.542 -4.485 33.047 1.00 82.44 143 ASP A CA 1
ATOM 1211 C C . ASP A 1 143 ? -18.406 -4.483 32.016 1.00 82.44 143 ASP A C 1
ATOM 1213 O O . ASP A 1 143 ? -17.688 -3.496 31.850 1.00 82.44 143 ASP A O 1
ATOM 1217 N N . THR A 1 144 ? -18.281 -5.571 31.254 1.00 81.56 144 THR A N 1
ATOM 1218 C CA . THR A 1 144 ? -17.274 -5.675 30.190 1.00 81.56 144 THR A CA 1
ATOM 1219 C C . THR A 1 144 ? -17.586 -4.756 29.011 1.00 81.56 144 THR A C 1
ATOM 1221 O O . THR A 1 144 ? -16.664 -4.174 28.444 1.00 81.56 144 THR A O 1
ATOM 1224 N N . LEU A 1 145 ? -18.871 -4.549 28.692 1.00 81.44 145 LEU A N 1
ATOM 1225 C CA . LEU A 1 145 ? -19.308 -3.571 27.693 1.00 81.44 145 LEU A CA 1
ATOM 1226 C C . LEU A 1 145 ? -18.864 -2.156 28.085 1.00 81.44 145 LEU A C 1
ATOM 1228 O O . LEU A 1 145 ? -18.284 -1.437 27.269 1.00 81.44 145 LEU A O 1
ATOM 1232 N N . GLY A 1 146 ? -19.068 -1.779 29.352 1.00 82.81 146 GLY A N 1
ATOM 1233 C CA . GLY A 1 146 ? -18.638 -0.486 29.882 1.00 82.81 146 GLY A CA 1
ATOM 1234 C C . GLY A 1 146 ? -17.121 -0.291 29.822 1.00 82.81 146 GLY A C 1
ATOM 1235 O O . GLY A 1 146 ? -16.649 0.782 29.434 1.00 82.81 146 GLY A O 1
ATOM 1236 N N . LEU A 1 147 ? -1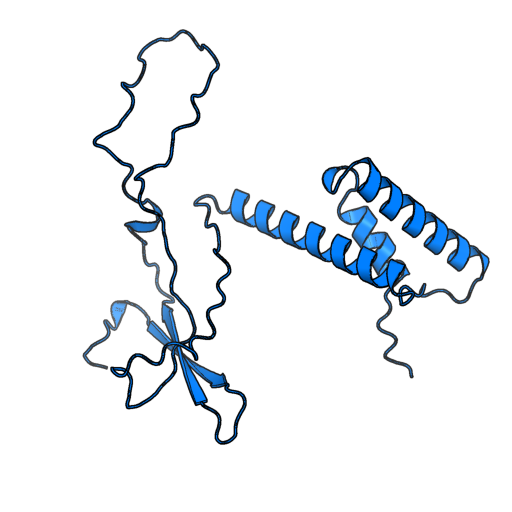6.347 -1.331 30.146 1.00 86.38 147 LEU A N 1
ATOM 1237 C CA . LEU A 1 147 ? -14.883 -1.303 30.057 1.00 86.38 147 LEU A CA 1
ATOM 1238 C C . LEU A 1 147 ? -14.401 -1.118 28.614 1.00 86.38 147 LEU A C 1
ATOM 1240 O O . LEU A 1 147 ? -13.567 -0.248 28.364 1.00 86.38 147 LEU A O 1
ATOM 1244 N N . ILE A 1 148 ? -14.961 -1.871 27.662 1.00 84.31 148 ILE A N 1
ATOM 1245 C CA . ILE A 1 148 ? -14.593 -1.778 26.243 1.00 84.31 148 ILE A CA 1
ATOM 1246 C C . ILE A 1 148 ? -14.954 -0.397 25.683 1.00 84.31 148 ILE A C 1
ATOM 1248 O O . ILE A 1 148 ? -14.131 0.233 25.015 1.00 84.31 148 ILE A O 1
ATOM 1252 N N . HIS A 1 149 ? -16.138 0.130 26.007 1.00 85.25 149 HIS A N 1
ATOM 1253 C CA . HIS A 1 149 ? -16.530 1.479 25.600 1.00 85.25 149 HIS A CA 1
ATOM 1254 C C . HIS A 1 149 ? -15.589 2.540 26.196 1.00 85.25 149 HIS A C 1
ATOM 1256 O O . HIS A 1 149 ? -15.193 3.489 25.512 1.00 85.25 149 HIS A O 1
ATOM 1262 N N . THR A 1 150 ? -15.216 2.410 27.470 1.00 90.00 150 THR A N 1
ATOM 1263 C CA . THR A 1 150 ? -14.313 3.359 28.139 1.00 90.00 150 THR A CA 1
ATOM 1264 C C . THR A 1 150 ? -12.917 3.318 27.521 1.00 90.00 150 THR A C 1
ATOM 1266 O O . THR A 1 150 ? -12.357 4.375 27.223 1.00 90.00 150 THR A O 1
ATOM 1269 N N . ALA A 1 151 ? -12.388 2.119 27.259 1.00 89.50 151 ALA A N 1
ATOM 1270 C CA . ALA A 1 151 ? -11.102 1.920 26.596 1.00 89.50 151 ALA A CA 1
ATOM 1271 C C . ALA A 1 151 ? -11.101 2.522 25.184 1.00 89.50 151 ALA A C 1
ATOM 1273 O O . ALA A 1 151 ? -10.223 3.316 24.852 1.00 89.50 151 ALA A O 1
ATOM 1274 N N . THR A 1 152 ? -12.140 2.241 24.393 1.00 88.44 152 THR A N 1
ATOM 1275 C CA . THR A 1 152 ? -12.310 2.797 23.042 1.00 88.44 152 THR A CA 1
ATOM 1276 C C . THR A 1 152 ? -12.348 4.326 23.070 1.00 88.44 152 THR A C 1
ATOM 1278 O O . THR A 1 152 ? -11.619 4.989 22.331 1.00 88.44 152 THR A O 1
ATOM 1281 N N . LYS A 1 153 ? -13.159 4.909 23.961 1.00 90.44 153 LYS A N 1
ATOM 1282 C CA . LYS A 1 153 ? -13.279 6.366 24.110 1.00 90.44 153 LYS A CA 1
ATOM 1283 C C . LYS A 1 153 ? -11.954 7.005 24.533 1.00 90.44 153 LYS A C 1
ATOM 1285 O O . LYS A 1 153 ? -11.599 8.070 24.028 1.00 90.44 153 LYS A O 1
ATOM 1290 N N . GLY A 1 154 ? -11.223 6.363 25.445 1.00 91.25 154 GLY A N 1
ATOM 1291 C CA . GLY A 1 154 ? -9.892 6.795 25.872 1.00 91.25 154 GLY A CA 1
ATOM 1292 C C . GLY A 1 154 ? -8.886 6.786 24.722 1.00 91.25 154 GLY A C 1
ATOM 1293 O O . GLY A 1 154 ? -8.184 7.776 24.517 1.00 91.25 154 GLY A O 1
ATOM 1294 N N . LEU A 1 155 ? -8.885 5.715 23.926 1.00 89.81 155 LEU A N 1
ATOM 1295 C CA . LEU A 1 155 ? -8.004 5.554 22.772 1.00 89.81 155 LEU A CA 1
ATOM 1296 C C . LEU A 1 155 ? -8.275 6.616 21.699 1.00 89.81 155 LEU A C 1
ATOM 1298 O O . LEU A 1 155 ? -7.350 7.257 21.207 1.00 89.81 155 LEU A O 1
ATOM 1302 N N . ILE A 1 156 ? -9.547 6.870 21.379 1.00 89.75 156 ILE A N 1
ATOM 1303 C CA . ILE A 1 156 ? -9.938 7.903 20.408 1.00 89.75 156 ILE A CA 1
ATOM 1304 C C . ILE A 1 156 ? -9.492 9.285 20.878 1.00 89.75 156 ILE A C 1
ATOM 1306 O O . ILE A 1 156 ? -8.868 10.011 20.102 1.00 89.75 156 ILE A O 1
ATOM 1310 N N . LYS A 1 157 ? -9.723 9.616 22.153 1.00 91.56 157 LYS A N 1
ATOM 1311 C CA . LYS A 1 157 ? -9.286 10.889 22.734 1.00 91.56 157 LYS A CA 1
ATOM 1312 C C . LYS A 1 157 ? -7.766 11.055 22.653 1.00 91.56 157 LYS A C 1
ATOM 1314 O O . LYS A 1 157 ? -7.301 12.127 22.284 1.00 91.56 157 LYS A O 1
ATOM 1319 N N . ALA A 1 158 ? -6.994 10.004 22.944 1.00 90.81 158 ALA A N 1
ATOM 1320 C CA . ALA A 1 158 ? -5.533 10.038 22.844 1.00 90.81 158 ALA A CA 1
ATOM 1321 C C . ALA A 1 158 ? -5.051 10.312 21.408 1.00 90.81 158 ALA A C 1
ATOM 1323 O O . ALA A 1 158 ? -4.088 11.058 21.206 1.00 90.81 158 ALA A O 1
ATOM 1324 N N . ILE A 1 159 ? -5.745 9.760 20.408 1.00 91.12 159 ILE A N 1
ATOM 1325 C CA . ILE A 1 159 ? -5.439 9.989 18.989 1.00 91.12 159 ILE A CA 1
ATOM 1326 C C . ILE A 1 159 ? -5.826 11.413 18.567 1.00 91.12 159 ILE A C 1
ATOM 1328 O O . ILE A 1 159 ? -5.123 12.029 17.769 1.00 91.12 159 ILE A O 1
ATOM 1332 N N . GLU A 1 160 ? -6.936 11.954 19.071 1.00 88.94 160 GLU A N 1
ATOM 1333 C CA . GLU A 1 160 ? -7.349 13.339 18.803 1.00 88.94 160 GLU A CA 1
ATOM 1334 C C . GLU A 1 160 ? -6.386 14.363 19.414 1.00 88.94 160 GLU A C 1
ATOM 1336 O O . GLU A 1 160 ? -6.060 15.352 18.762 1.00 88.94 160 GLU A O 1
ATOM 1341 N N . THR A 1 161 ? -5.902 14.129 20.638 1.00 90.81 161 THR A N 1
ATOM 1342 C CA . THR A 1 161 ? -5.014 15.073 21.332 1.00 90.81 161 THR A CA 1
ATOM 1343 C C . THR A 1 161 ? -3.548 14.940 20.929 1.00 90.81 161 THR A C 1
ATOM 1345 O O . THR A 1 161 ? -2.833 15.936 20.902 1.00 90.81 161 THR A O 1
ATOM 1348 N N . GLY A 1 162 ? -3.081 13.714 20.668 1.00 86.81 162 GLY A N 1
ATOM 1349 C CA . GLY A 1 162 ? -1.662 13.393 20.464 1.00 86.81 162 GLY A CA 1
ATOM 1350 C C . GLY A 1 162 ? -1.298 12.926 19.052 1.00 86.81 162 GLY A C 1
ATOM 1351 O O . GLY A 1 162 ? -0.135 12.623 18.799 1.00 86.81 162 GLY A O 1
ATOM 1352 N N . GLY A 1 163 ? -2.262 12.859 18.130 1.00 86.56 163 GLY A N 1
ATOM 1353 C CA . GLY A 1 163 ? -2.054 12.355 16.771 1.00 86.56 163 GLY A CA 1
ATOM 1354 C C . GLY A 1 163 ? -1.966 10.825 16.688 1.00 86.56 163 GLY A C 1
ATOM 1355 O O . GLY A 1 163 ? -2.167 10.109 17.659 1.00 86.56 163 GLY A O 1
ATOM 1356 N N . ILE A 1 164 ? -1.673 10.296 15.497 1.00 81.81 164 ILE A N 1
ATOM 1357 C CA . ILE A 1 164 ? -1.632 8.841 15.235 1.00 81.81 164 ILE A CA 1
ATOM 1358 C C . ILE A 1 164 ? -0.476 8.128 15.963 1.00 81.81 164 ILE A C 1
ATOM 1360 O O . ILE A 1 164 ? -0.542 6.920 16.206 1.00 81.81 164 ILE A O 1
ATOM 1364 N N . ASP A 1 165 ? 0.584 8.854 16.310 1.00 85.19 165 ASP A N 1
ATOM 1365 C CA . ASP A 1 165 ? 1.772 8.288 16.955 1.00 85.19 165 ASP A CA 1
ATOM 1366 C C . ASP A 1 165 ? 1.632 8.153 18.478 1.00 85.19 165 ASP A C 1
ATOM 1368 O O . ASP A 1 165 ? 2.454 7.479 19.092 1.00 85.19 165 ASP A O 1
ATOM 1372 N N . SER A 1 166 ? 0.580 8.718 19.084 1.00 86.69 166 SER A N 1
ATOM 1373 C CA . SER A 1 166 ? 0.332 8.610 20.530 1.00 86.69 166 SER A CA 1
ATOM 1374 C C . SER A 1 166 ? -0.153 7.231 20.977 1.00 86.69 166 SER A C 1
ATOM 1376 O O . SER A 1 166 ? -0.072 6.913 22.159 1.00 86.69 166 SER A O 1
ATOM 1378 N N . VAL A 1 167 ? -0.656 6.424 20.042 1.00 86.38 167 VAL A N 1
ATOM 1379 C CA . VAL A 1 167 ? -1.250 5.110 20.300 1.00 86.38 167 VAL A CA 1
ATOM 1380 C C . VAL A 1 167 ? -0.467 4.038 19.564 1.00 86.38 167 VAL A C 1
ATOM 1382 O O . VAL A 1 167 ? -0.096 4.220 18.403 1.00 86.38 167 VAL A O 1
ATOM 1385 N N . MET A 1 168 ? -0.228 2.897 20.198 1.00 86.69 168 MET A N 1
ATOM 1386 C CA . MET A 1 168 ? 0.475 1.775 19.582 1.00 86.69 168 MET A CA 1
ATOM 1387 C C . MET A 1 168 ? -0.470 0.927 18.725 1.00 86.69 168 MET A C 1
ATOM 1389 O O . MET A 1 168 ? -1.667 0.841 18.977 1.00 86.69 168 MET A O 1
ATOM 1393 N N . GLU A 1 169 ? 0.057 0.277 17.681 1.00 84.50 169 GLU A N 1
ATOM 1394 C CA . GLU A 1 169 ? -0.784 -0.542 16.787 1.00 84.50 169 GLU A CA 1
ATOM 1395 C C . GLU A 1 169 ? -1.489 -1.685 17.532 1.00 84.50 169 GLU A C 1
ATOM 1397 O O . GLU A 1 169 ? -2.663 -1.939 17.277 1.00 84.50 169 GLU A O 1
ATOM 1402 N N . TRP A 1 170 ? -0.804 -2.329 18.481 1.00 86.94 170 TRP A N 1
ATOM 1403 C CA . TRP A 1 170 ? -1.369 -3.441 19.245 1.00 86.94 170 TRP A CA 1
ATOM 1404 C C . TRP A 1 170 ? -2.555 -3.018 20.128 1.00 86.94 170 TRP A C 1
ATOM 1406 O O . TRP A 1 170 ? -3.479 -3.806 20.286 1.00 86.94 170 TRP A O 1
ATOM 1416 N N . GLU A 1 171 ? -2.582 -1.779 20.634 1.00 88.12 171 GLU A N 1
ATOM 1417 C CA . GLU A 1 171 ? -3.700 -1.249 21.435 1.00 88.12 171 GLU A CA 1
ATOM 1418 C C . GLU A 1 171 ? -4.959 -1.085 20.574 1.00 88.12 171 GLU A C 1
ATOM 1420 O O . GLU A 1 171 ? -6.066 -1.425 20.989 1.00 88.12 171 GLU A O 1
ATOM 1425 N N . VAL A 1 172 ? -4.784 -0.600 19.338 1.00 87.31 172 VAL A N 1
ATOM 1426 C CA . VAL A 1 172 ? -5.873 -0.482 18.355 1.00 87.31 172 VAL A CA 1
ATOM 1427 C C . VAL A 1 172 ? -6.387 -1.864 17.964 1.00 87.31 172 VAL A C 1
ATOM 1429 O O . VAL A 1 172 ? -7.596 -2.067 17.882 1.00 87.31 172 VAL A O 1
ATOM 1432 N N . ASP A 1 173 ? -5.479 -2.813 17.733 1.00 87.50 173 ASP A N 1
ATOM 1433 C CA . ASP A 1 173 ? -5.835 -4.186 17.373 1.00 87.50 173 ASP A CA 1
ATOM 1434 C C . ASP A 1 173 ? -6.580 -4.902 18.497 1.00 87.50 173 ASP A C 1
ATOM 1436 O O . ASP A 1 173 ? -7.544 -5.618 18.230 1.00 87.50 173 ASP A O 1
ATOM 1440 N N . GLU A 1 174 ? -6.173 -4.687 19.745 1.00 87.62 174 GLU A N 1
ATOM 1441 C CA . GLU A 1 174 ? -6.852 -5.251 20.902 1.00 87.62 174 GLU A CA 1
ATOM 1442 C C . GLU A 1 174 ? -8.278 -4.707 21.011 1.00 87.62 174 GLU A C 1
ATOM 1444 O O . GLU A 1 174 ? -9.224 -5.495 21.020 1.00 87.62 174 GLU A O 1
ATOM 1449 N N . VAL A 1 175 ? -8.458 -3.381 20.996 1.00 85.62 175 VAL A N 1
ATOM 1450 C CA . VAL A 1 175 ? -9.795 -2.768 21.056 1.00 85.62 175 VAL A CA 1
ATOM 1451 C C . VAL A 1 175 ? -10.676 -3.253 19.904 1.00 85.62 175 VAL A C 1
ATOM 1453 O O . VAL A 1 175 ? -11.787 -3.718 20.150 1.00 85.62 175 VAL A O 1
ATOM 1456 N N . LEU A 1 176 ? -10.171 -3.248 18.666 1.00 84.31 176 LEU A N 1
ATOM 1457 C CA . LEU A 1 176 ? -10.917 -3.749 17.507 1.00 84.31 176 LEU A CA 1
ATOM 1458 C C . LEU A 1 176 ? -11.279 -5.234 17.630 1.00 84.31 176 LEU A C 1
ATOM 1460 O O . LEU A 1 176 ? -12.367 -5.636 17.217 1.00 84.31 176 LEU A O 1
ATOM 1464 N N . ASN A 1 177 ? -10.404 -6.060 18.208 1.00 85.06 177 ASN A N 1
ATOM 1465 C CA . ASN A 1 177 ? -10.705 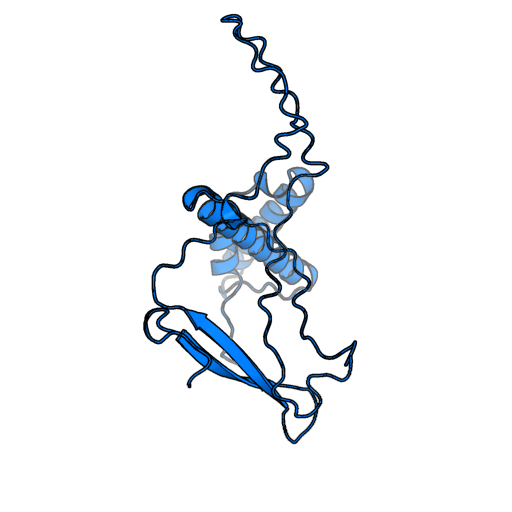-7.467 18.446 1.00 85.06 177 ASN A CA 1
ATOM 1466 C C . ASN A 1 177 ? -11.834 -7.650 19.471 1.00 85.06 177 ASN A C 1
ATOM 1468 O O . ASN A 1 177 ? -12.593 -8.611 19.364 1.00 85.06 177 ASN A O 1
ATOM 1472 N N . TRP A 1 178 ? -11.988 -6.739 20.431 1.00 80.94 178 TRP A N 1
ATOM 1473 C CA . TRP A 1 178 ? -13.088 -6.765 21.400 1.00 80.94 178 TRP A CA 1
ATOM 1474 C C . TRP A 1 178 ? -14.388 -6.131 20.880 1.00 80.94 178 TRP A C 1
ATOM 1476 O O . TRP A 1 178 ? -15.453 -6.434 21.419 1.00 80.94 178 TRP A O 1
ATOM 1486 N N . THR A 1 179 ? -14.327 -5.308 19.825 1.00 76.12 179 THR A N 1
ATOM 1487 C CA . THR A 1 179 ? -15.474 -4.544 19.296 1.00 76.12 179 THR A CA 1
ATOM 1488 C C . THR A 1 179 ? -15.950 -4.921 17.893 1.00 76.12 179 THR A C 1
ATOM 1490 O O . THR A 1 179 ? -16.794 -4.236 17.331 1.00 76.12 179 THR A O 1
ATOM 1493 N N . ASN A 1 180 ? -15.353 -5.918 17.243 1.00 65.81 180 ASN A N 1
ATOM 1494 C CA . ASN A 1 180 ? -15.716 -6.255 15.866 1.00 65.81 180 ASN A CA 1
ATOM 1495 C C . ASN A 1 180 ? -15.721 -7.775 15.674 1.00 65.81 180 ASN A C 1
ATOM 1497 O O . ASN A 1 180 ? -14.889 -8.346 14.964 1.00 65.81 180 ASN A O 1
ATOM 1501 N N . ALA A 1 181 ? -16.640 -8.467 16.358 1.00 54.31 181 ALA A N 1
ATOM 1502 C CA . ALA A 1 181 ? -17.137 -9.707 15.774 1.00 54.31 181 ALA A CA 1
ATOM 1503 C C . ALA A 1 181 ? -17.893 -9.267 14.530 1.00 54.31 181 ALA A C 1
ATOM 1505 O O . ALA A 1 181 ? -18.841 -8.499 14.630 1.00 54.31 181 ALA A O 1
ATOM 1506 N N . LEU A 1 182 ? -17.469 -9.732 13.362 1.00 50.28 182 LEU A N 1
ATOM 1507 C CA . LEU A 1 182 ? -18.421 -9.876 12.277 1.00 50.28 182 LEU A CA 1
ATOM 1508 C C . LEU A 1 182 ? -19.552 -10.751 12.838 1.00 50.28 182 LEU A C 1
ATOM 1510 O O . LEU A 1 182 ? -19.374 -11.963 12.951 1.00 50.28 182 LEU A O 1
ATOM 1514 N N . ASN A 1 183 ? -20.650 -10.133 13.281 1.00 45.66 183 ASN A N 1
ATOM 1515 C CA . ASN A 1 183 ? -21.899 -10.832 13.539 1.00 45.66 183 ASN A CA 1
ATOM 1516 C C . ASN A 1 183 ? -22.355 -11.346 12.174 1.00 45.66 183 ASN A C 1
ATOM 1518 O O . ASN A 1 183 ? -22.942 -10.618 11.382 1.00 45.66 183 ASN A O 1
ATOM 1522 N N . PHE A 1 184 ? -21.970 -12.581 11.860 1.00 46.44 184 PHE A N 1
ATOM 1523 C CA . PHE A 1 184 ? -22.567 -13.352 10.772 1.00 46.44 184 PHE A CA 1
ATOM 1524 C C . PHE A 1 184 ? -23.864 -14.042 11.222 1.00 46.44 184 PHE A C 1
ATOM 1526 O O . PHE A 1 184 ? -24.485 -14.727 10.416 1.00 46.44 184 PHE A O 1
ATOM 1533 N N . ASP A 1 185 ? -24.258 -13.845 12.482 1.00 40.47 185 ASP A N 1
ATOM 1534 C CA . ASP A 1 185 ? -25.474 -14.379 13.081 1.00 40.47 185 ASP A CA 1
ATOM 1535 C C . ASP A 1 185 ? -26.516 -13.258 13.240 1.00 40.47 185 ASP A C 1
ATOM 1537 O O . ASP A 1 185 ? -26.783 -12.803 14.351 1.00 40.47 185 ASP A O 1
ATOM 1541 N N . GLU A 1 186 ? -27.077 -12.805 12.115 1.00 36.16 186 GLU A N 1
ATOM 1542 C CA . GLU A 1 186 ? -28.484 -12.372 12.023 1.00 36.16 186 GLU A CA 1
ATOM 1543 C C . GLU A 1 186 ? -29.035 -12.581 10.603 1.00 36.16 186 GLU A C 1
ATOM 1545 O O . GLU A 1 186 ? -28.378 -12.146 9.626 1.00 36.16 186 GLU A O 1
#

Sequence (186 aa):
AELLDAAAGINVRFRLGGVKFPPEIYYKIFTHRHIEDLCANSPRDYTKLPAKYTSHNKSDHLQEEGYRGWYRRVENNGWRPVSERFWTSTENVMVEDKRESEFHFSKLKRRQDMEKKRKIRKIEWMKQMYYAGNLEAKSTNHDTLGLIHTATKGLIKAIETGGIDSVMEWEVDEVLNWTNALNFDE

InterPro domains:
  IPR060420 Mitochondrial fission factor interactor, C-terminal domain [PF28463] (106-186)